Protein AF-A0A132B2A4-F1 (afdb_monomer_lite)

Foldseek 3Di:
DDDDDPDDPPDPPDDDDVVNCVDPVNLVVVLVVLCVCCDQLNPRPLVVLQVVLVCLLVPPLPDDDDLVRSLVVLLVSLVVVVVSCVSPVSVLPDPCLLVSLVSSVVSCVSSPDDCPDPSNVSNVVSSVVSVVSNVVVVVVVPPPDDPPPPDDDPPPPDDDPDDDADQQDDQFPQRHNVNSDVVSHDLDQDPRNLQRPDDDDADDPPPPHDYPDPDPVSVNCVNCSRVVSCVVCVVVSVVSNVVVPDPPPPDDDDDDDDPDPPDDD

Radius of gyration: 28.73 Å; chains: 1; bounding box: 51×66×89 Å

Organism: Mollisia scopiformis (NCBI:txid149040)

Sequence (265 aa):
MQHLCCSRATLPLGYSHQALLDCLSVDTFVGGLYSFISGSNGTRAIPFFQYLSTNLVEADLGSIVSVSSVETMLIAMSTAIRELLRREQRAAFHDDLLDLVNSLENATDVTGMDKQCVAFQNVINRIGELRATIARANSLLNHEEVPRVSGVSTAIATSTYPRDTIVPGDRHDNDNTDNTDITKIQILPTEMEIRSSLPEFLPSTDLGQPHFLNDQAERHLDTHFRLLRHDIFGELKDATERGVLYPDWGSPTATSSDQQLWTLA

Secondary structure (DSSP, 8-state):
-----------------HHHHTSHHHHHHHHHHHHHHH-GGGTTHHHHHHHHHHHHHHS-TTTT--HHHHHHHHHHHHHHHHHHHHH-GGGGG-TTHHHHHHHHHHHHHHTT--TTSHHHHHHHHHHHHHHHHHHHHHHHH--------TT---------SPPP-----SSSTTS-TT--SGGGS-SSPPHHHHT--SPP----S-TTS--S--SHHHHHHHHHHHHHHHHHHHHHHHHHHHHHS----------S----S----

pLDDT: mean 74.21, std 19.61, range [28.84, 94.88]

Structure (mmCIF, N/CA/C/O backbone):
data_AF-A0A132B2A4-F1
#
_entry.id   AF-A0A132B2A4-F1
#
loop_
_atom_site.group_PDB
_atom_site.id
_atom_site.type_symbol
_atom_site.label_atom_id
_atom_site.label_alt_id
_atom_site.label_comp_id
_atom_site.label_asym_id
_atom_site.label_entity_id
_atom_site.label_seq_id
_atom_site.pdbx_PDB_ins_code
_atom_site.Cartn_x
_atom_site.Cartn_y
_atom_site.Cartn_z
_atom_site.occupancy
_atom_site.B_iso_or_equiv
_atom_site.auth_seq_id
_atom_site.auth_comp_id
_atom_site.auth_asym_id
_atom_site.auth_atom_id
_atom_site.pdbx_PDB_model_num
ATOM 1 N N . MET A 1 1 ? 0.785 20.057 50.367 1.00 39.44 1 MET A N 1
ATOM 2 C CA . MET A 1 1 ? 0.739 20.585 48.987 1.00 39.44 1 MET A CA 1
ATOM 3 C C . MET A 1 1 ? 2.140 20.550 48.408 1.00 39.44 1 MET A C 1
ATOM 5 O O . MET A 1 1 ? 2.935 21.405 48.759 1.00 39.44 1 MET A O 1
ATOM 9 N N . GLN A 1 2 ? 2.440 19.558 47.574 1.00 33.72 2 GLN A N 1
ATOM 10 C CA . GLN A 1 2 ? 3.538 19.590 46.607 1.00 33.72 2 GLN A CA 1
ATOM 11 C C . GLN A 1 2 ? 3.141 18.622 45.489 1.00 33.72 2 GLN A C 1
ATOM 13 O O . GLN A 1 2 ? 2.969 17.427 45.716 1.00 33.72 2 GLN A O 1
ATOM 18 N N . HIS A 1 3 ? 2.869 19.191 44.317 1.00 38.41 3 HIS A N 1
ATOM 19 C CA . HIS A 1 3 ? 2.540 18.481 43.091 1.00 38.41 3 HIS A CA 1
ATOM 20 C C . HIS A 1 3 ? 3.815 17.843 42.528 1.00 38.41 3 HIS A C 1
ATOM 22 O O . HIS A 1 3 ? 4.745 18.565 42.178 1.00 38.41 3 HIS A O 1
ATOM 28 N N . LEU A 1 4 ? 3.844 16.515 42.385 1.00 34.25 4 LEU A N 1
ATOM 29 C CA . LEU A 1 4 ? 4.731 15.859 41.425 1.00 34.25 4 LEU A CA 1
ATOM 30 C C . LEU A 1 4 ? 3.943 15.630 40.135 1.00 34.25 4 LEU A C 1
ATOM 32 O O . LEU A 1 4 ? 3.117 14.727 40.032 1.00 34.25 4 LEU A O 1
ATOM 36 N N . CYS A 1 5 ? 4.206 16.493 39.158 1.00 29.64 5 CYS A N 1
ATOM 37 C CA . CYS A 1 5 ? 3.865 16.276 37.763 1.00 29.64 5 CYS A CA 1
ATOM 38 C C . CYS A 1 5 ? 4.809 15.186 37.230 1.00 29.64 5 CYS A C 1
ATOM 40 O O . CYS A 1 5 ? 6.024 15.384 37.180 1.00 29.64 5 CYS A O 1
ATOM 42 N N . CYS A 1 6 ? 4.270 14.013 36.897 1.00 29.78 6 CYS A N 1
ATOM 43 C CA . CYS A 1 6 ? 5.031 12.937 36.272 1.00 29.78 6 CYS A CA 1
ATOM 44 C C . CYS A 1 6 ? 5.260 13.310 34.798 1.00 29.78 6 CYS A C 1
ATOM 46 O O . CYS A 1 6 ? 4.441 13.018 33.928 1.00 29.78 6 CYS A O 1
ATOM 48 N N . SER A 1 7 ? 6.348 14.036 34.533 1.00 32.09 7 SER A N 1
ATOM 49 C CA . SER A 1 7 ? 6.809 14.318 33.177 1.00 32.09 7 SER A CA 1
ATOM 50 C C . SER A 1 7 ? 7.204 13.019 32.487 1.00 32.09 7 SER A C 1
ATOM 52 O O . SER A 1 7 ? 8.094 12.295 32.931 1.00 32.09 7 SER A O 1
ATOM 54 N N . ARG A 1 8 ? 6.531 12.770 31.365 1.00 38.47 8 ARG A N 1
ATOM 55 C CA . ARG A 1 8 ? 6.865 11.800 30.326 1.00 38.47 8 ARG A CA 1
ATOM 56 C C . ARG A 1 8 ? 8.361 11.910 30.012 1.00 38.47 8 ARG A C 1
ATOM 58 O O . ARG A 1 8 ? 8.804 12.888 29.416 1.00 38.47 8 ARG A O 1
ATOM 65 N N . ALA A 1 9 ? 9.137 10.925 30.453 1.00 33.38 9 ALA A N 1
ATOM 66 C CA . ALA A 1 9 ? 10.543 10.806 30.105 1.00 33.38 9 ALA A CA 1
ATOM 67 C C . ALA A 1 9 ? 10.646 10.402 28.629 1.00 33.38 9 ALA A C 1
ATOM 69 O O . ALA A 1 9 ? 10.708 9.225 28.284 1.00 33.38 9 ALA A O 1
ATOM 70 N N . THR A 1 10 ? 10.624 11.392 27.743 1.00 39.94 10 THR A N 1
ATOM 71 C CA . THR A 1 10 ? 11.146 11.251 26.386 1.00 39.94 10 THR A CA 1
ATOM 72 C C . THR A 1 10 ? 12.659 11.142 26.518 1.00 39.94 10 THR A C 1
ATOM 74 O O . THR A 1 10 ? 13.358 12.144 26.652 1.00 39.94 10 THR A O 1
ATOM 77 N N . LEU A 1 11 ? 13.170 9.912 26.550 1.00 38.69 11 LEU A N 1
ATOM 78 C CA . LEU A 1 11 ? 14.584 9.674 26.291 1.00 38.69 11 LEU A CA 1
ATOM 79 C C . LEU A 1 11 ? 14.847 10.062 24.827 1.00 38.69 11 LEU A C 1
ATOM 81 O O . LEU A 1 11 ? 14.165 9.538 23.942 1.00 38.69 11 LEU A O 1
ATOM 85 N N . PRO A 1 12 ? 15.794 10.969 24.540 1.00 43.97 12 PRO A N 1
ATOM 86 C CA . PRO A 1 12 ? 16.193 11.245 23.174 1.00 43.97 12 PRO A CA 1
ATOM 87 C C . PRO A 1 12 ? 17.046 10.062 22.707 1.00 43.97 12 PRO A C 1
ATOM 89 O O . PRO A 1 12 ? 18.210 9.941 23.088 1.00 43.97 12 PRO A O 1
ATOM 92 N N . LEU A 1 13 ? 16.468 9.148 21.919 1.00 48.16 13 LEU A N 1
ATOM 93 C CA . LEU A 1 13 ? 17.279 8.185 21.178 1.00 48.16 13 LEU A CA 1
ATOM 94 C C . LEU A 1 13 ? 18.157 8.975 20.201 1.00 48.16 13 LEU A C 1
ATOM 96 O O . LEU A 1 13 ? 17.663 9.749 19.382 1.00 48.16 13 LEU A O 1
ATOM 100 N N . GLY A 1 14 ? 19.468 8.811 20.348 1.00 47.78 14 GLY A N 1
ATOM 101 C CA . GLY A 1 14 ? 20.474 9.537 19.591 1.00 47.78 14 GLY A CA 1
ATOM 102 C C . GLY A 1 14 ? 20.380 9.302 18.082 1.00 47.78 14 GLY A C 1
ATOM 103 O O . GLY A 1 14 ? 20.199 8.179 17.621 1.00 47.78 14 GLY A O 1
ATOM 104 N N . TYR A 1 15 ? 20.527 10.404 17.344 1.00 45.00 15 TYR A N 1
ATOM 105 C CA . TYR A 1 15 ? 21.180 10.555 16.035 1.00 45.00 15 TYR A CA 1
ATOM 106 C C . TYR A 1 15 ? 21.274 9.317 15.128 1.00 45.00 15 TYR A C 1
ATOM 108 O O . TYR A 1 15 ? 22.347 8.978 14.638 1.00 45.00 15 TYR A O 1
ATOM 116 N N . SER A 1 16 ? 20.151 8.666 14.851 1.00 45.38 16 SER A N 1
ATOM 117 C CA . SER A 1 16 ? 20.051 7.703 13.758 1.00 45.38 16 SER A CA 1
ATOM 118 C C . SER A 1 16 ? 19.246 8.386 12.663 1.00 45.38 16 SER A C 1
ATOM 120 O O . SER A 1 16 ? 18.063 8.659 12.855 1.00 45.38 16 SER A O 1
ATOM 122 N N . HIS A 1 17 ? 19.885 8.740 11.545 1.00 57.44 17 HIS A N 1
ATOM 123 C CA . HIS A 1 17 ? 19.156 9.239 10.378 1.00 57.44 17 HIS A CA 1
ATOM 124 C C . HIS A 1 17 ? 18.112 8.187 9.981 1.00 57.44 17 HIS A C 1
ATOM 126 O O . HIS A 1 17 ? 18.440 7.003 9.963 1.00 57.44 17 HIS A O 1
ATOM 132 N N . GLN A 1 18 ? 16.876 8.590 9.672 1.00 57.78 18 GLN A N 1
ATOM 133 C CA . GLN A 1 18 ? 15.759 7.664 9.425 1.00 57.78 18 GLN A CA 1
ATOM 134 C C . GLN A 1 18 ? 16.096 6.615 8.343 1.00 57.78 18 GLN A C 1
ATOM 136 O O . GLN A 1 18 ? 15.741 5.452 8.478 1.00 57.78 18 GLN A O 1
ATOM 141 N N . ALA A 1 19 ? 16.940 6.983 7.371 1.00 57.34 19 ALA A N 1
ATOM 142 C CA . ALA A 1 19 ? 17.472 6.072 6.350 1.00 57.34 19 ALA A CA 1
ATOM 143 C C . ALA A 1 19 ? 18.332 4.898 6.878 1.00 57.34 19 ALA A C 1
ATOM 145 O O . ALA A 1 19 ? 18.470 3.894 6.189 1.00 57.34 19 ALA A O 1
ATOM 146 N N . LEU A 1 20 ? 18.916 4.988 8.080 1.00 57.53 20 LEU A N 1
ATOM 147 C CA . LEU A 1 20 ? 19.628 3.864 8.706 1.00 57.53 20 LEU A CA 1
ATOM 148 C C . LEU A 1 20 ? 18.661 2.791 9.222 1.00 57.53 20 LEU A C 1
ATOM 150 O O . LEU A 1 20 ? 19.041 1.626 9.300 1.00 57.53 20 LEU A O 1
ATOM 154 N N . LEU A 1 21 ? 17.418 3.163 9.544 1.00 55.72 21 LEU A N 1
ATOM 155 C CA . LEU A 1 21 ? 16.359 2.214 9.903 1.00 55.72 21 LEU A CA 1
ATOM 156 C C . LEU A 1 21 ? 15.742 1.544 8.663 1.00 55.72 21 LEU A C 1
ATOM 158 O O . LEU A 1 21 ? 15.196 0.452 8.785 1.00 55.72 21 LEU A O 1
ATOM 162 N N . ASP A 1 22 ? 15.897 2.160 7.486 1.00 56.88 22 ASP A N 1
ATOM 163 C CA . ASP A 1 22 ? 15.387 1.678 6.193 1.00 56.88 22 ASP A CA 1
ATOM 164 C C . ASP A 1 22 ? 16.464 0.979 5.333 1.00 56.88 22 ASP A C 1
ATOM 166 O O . ASP A 1 22 ? 16.266 0.740 4.142 1.00 56.88 22 ASP A O 1
ATOM 170 N N . CYS A 1 23 ? 17.632 0.654 5.898 1.00 71.81 23 CYS A N 1
ATOM 171 C CA . CYS A 1 23 ? 18.679 -0.041 5.151 1.00 71.81 23 CYS A CA 1
ATOM 172 C C . CYS A 1 23 ? 18.372 -1.542 4.982 1.00 71.81 23 CYS A C 1
ATOM 174 O O . CYS A 1 23 ? 17.800 -2.188 5.861 1.00 71.81 23 CYS A O 1
ATOM 176 N N . LEU A 1 24 ? 18.812 -2.122 3.858 1.00 74.12 24 LEU A N 1
ATOM 177 C CA . LEU A 1 24 ? 18.521 -3.513 3.471 1.00 74.12 24 LEU A CA 1
ATOM 178 C C . LEU A 1 24 ? 18.939 -4.552 4.534 1.00 74.12 24 LEU A C 1
ATOM 180 O O . LEU A 1 24 ? 18.306 -5.600 4.682 1.00 74.12 24 LEU A O 1
ATOM 184 N N . SER A 1 25 ? 19.998 -4.256 5.296 1.00 75.50 25 SER A N 1
ATOM 185 C CA . SER A 1 25 ? 20.468 -5.127 6.375 1.00 75.50 25 SER A CA 1
ATOM 186 C C . SER A 1 25 ? 19.464 -5.218 7.524 1.00 75.50 25 SER A C 1
ATOM 188 O O . SER A 1 25 ? 19.250 -6.311 8.039 1.00 75.50 25 SER A O 1
ATOM 190 N N . VAL A 1 26 ? 18.812 -4.113 7.900 1.00 79.31 26 VAL A N 1
ATOM 191 C CA . VAL A 1 26 ? 17.762 -4.084 8.933 1.00 79.31 26 VAL A CA 1
ATOM 192 C C . VAL A 1 26 ? 16.452 -4.641 8.381 1.00 79.31 26 VAL A C 1
ATOM 194 O O . VAL A 1 26 ? 15.782 -5.407 9.073 1.00 79.31 26 VAL A O 1
ATOM 197 N N . ASP A 1 27 ? 16.127 -4.332 7.125 1.00 80.50 27 ASP A N 1
ATOM 198 C CA . ASP A 1 27 ? 14.883 -4.763 6.480 1.00 80.50 27 ASP A CA 1
ATOM 199 C C . ASP A 1 27 ? 14.731 -6.293 6.468 1.00 80.50 27 ASP A C 1
ATOM 201 O O . ASP A 1 27 ? 13.656 -6.810 6.759 1.00 80.50 27 ASP A O 1
ATOM 205 N N . THR A 1 28 ? 15.833 -7.029 6.276 1.00 82.44 28 THR A N 1
ATOM 206 C CA . THR A 1 28 ? 15.829 -8.502 6.324 1.00 82.44 28 THR A CA 1
ATOM 207 C C . THR A 1 28 ? 15.423 -9.039 7.705 1.00 82.44 28 THR A C 1
ATOM 209 O O . THR A 1 28 ? 14.592 -9.944 7.808 1.00 82.44 28 THR A O 1
ATOM 212 N N . PHE A 1 29 ? 15.972 -8.476 8.789 1.00 83.69 29 PHE A N 1
ATOM 213 C CA . PHE A 1 29 ? 15.624 -8.895 10.154 1.00 83.69 29 PHE A CA 1
ATOM 214 C C . PHE A 1 29 ? 14.204 -8.479 10.534 1.00 83.69 29 PHE A C 1
ATOM 216 O O . PHE A 1 29 ? 13.480 -9.255 11.162 1.00 83.69 29 PHE A O 1
ATOM 223 N N . VAL A 1 30 ? 13.791 -7.275 10.132 1.00 83.69 30 VAL A N 1
ATOM 224 C CA . VAL A 1 30 ? 12.426 -6.782 10.340 1.00 83.69 30 VAL A CA 1
ATOM 225 C C . VAL A 1 30 ? 11.432 -7.670 9.589 1.00 83.69 30 VAL A C 1
ATOM 227 O O . VAL A 1 30 ? 10.453 -8.109 10.187 1.00 83.69 30 VAL A O 1
ATOM 230 N N . GLY A 1 31 ? 11.711 -8.026 8.334 1.00 84.56 31 GLY A N 1
ATOM 231 C CA . GLY A 1 31 ? 10.908 -8.970 7.555 1.00 84.56 31 GLY A CA 1
ATOM 232 C C . GLY A 1 31 ? 10.778 -10.329 8.245 1.00 84.56 31 GLY A C 1
ATOM 233 O O . GLY A 1 31 ? 9.669 -10.837 8.395 1.00 84.56 31 GLY A O 1
ATOM 234 N N . GLY A 1 32 ? 11.881 -10.872 8.772 1.00 85.25 32 GLY A N 1
ATOM 235 C CA . GLY A 1 32 ? 11.862 -12.109 9.561 1.00 85.25 32 GLY A CA 1
ATOM 236 C C . GLY A 1 32 ? 10.979 -12.020 10.812 1.00 85.25 32 GLY A C 1
ATOM 237 O O . GLY A 1 32 ? 10.230 -12.953 11.110 1.00 85.25 32 GLY A O 1
ATOM 238 N N . LEU A 1 33 ? 11.007 -10.886 11.518 1.00 88.56 33 LEU A N 1
ATOM 239 C CA . LEU A 1 33 ? 10.150 -10.647 12.681 1.00 88.56 33 LEU A CA 1
ATOM 240 C C . LEU A 1 33 ? 8.668 -10.594 12.290 1.00 88.56 33 LEU A C 1
ATOM 242 O O . LEU A 1 33 ? 7.849 -11.254 12.929 1.00 88.56 33 LEU A O 1
ATOM 246 N N . TYR A 1 34 ? 8.319 -9.847 11.240 1.00 89.69 34 TYR A N 1
ATOM 247 C CA . TYR A 1 34 ? 6.937 -9.768 10.757 1.00 89.69 34 TYR A CA 1
ATOM 248 C C . TYR A 1 34 ? 6.435 -11.122 10.262 1.00 89.69 34 TYR A C 1
ATOM 250 O O . TYR A 1 34 ? 5.311 -11.493 10.588 1.00 89.69 34 TYR A O 1
ATOM 258 N N . SER A 1 35 ? 7.273 -11.901 9.578 1.00 89.12 35 SER A N 1
ATOM 259 C CA . SER A 1 35 ? 6.926 -13.257 9.151 1.00 89.12 35 SER A CA 1
ATOM 260 C C . SER A 1 35 ? 6.681 -14.189 10.347 1.00 89.12 35 SER A C 1
ATOM 262 O O . SER A 1 35 ? 5.701 -14.933 10.379 1.00 89.12 35 SER A O 1
ATOM 264 N N . PHE A 1 36 ? 7.499 -14.091 11.403 1.00 91.38 36 PHE A N 1
ATOM 265 C CA . PHE A 1 36 ? 7.287 -14.849 12.640 1.00 91.38 36 PHE A CA 1
ATOM 266 C C . PHE A 1 36 ? 6.009 -14.436 13.389 1.00 91.38 36 PHE A C 1
ATOM 268 O O . PHE A 1 36 ? 5.293 -15.298 13.910 1.00 91.38 36 PHE A O 1
ATOM 275 N N . ILE A 1 37 ? 5.726 -13.132 13.476 1.00 90.50 37 ILE A N 1
ATOM 276 C CA . ILE A 1 37 ? 4.516 -12.602 14.126 1.00 90.50 37 ILE A CA 1
ATOM 277 C C . ILE A 1 37 ? 3.271 -13.009 13.334 1.00 90.50 37 ILE A C 1
ATOM 279 O O . ILE A 1 37 ? 2.302 -13.486 13.922 1.00 90.50 37 ILE A O 1
ATOM 283 N N . SER A 1 38 ? 3.320 -12.850 12.011 1.00 90.88 38 SER A N 1
ATOM 284 C CA . SER A 1 38 ? 2.248 -13.202 11.082 1.00 90.88 38 SER A CA 1
ATOM 285 C C . SER A 1 38 ? 1.953 -14.701 11.105 1.00 90.88 38 SER A C 1
ATOM 287 O O . SER A 1 38 ? 0.793 -15.113 11.115 1.00 90.88 38 SER A O 1
ATOM 289 N N . GLY A 1 39 ? 2.997 -15.527 11.201 1.00 88.56 39 GLY A N 1
ATOM 290 C CA . GLY A 1 39 ? 2.905 -16.943 10.873 1.00 88.56 39 GLY A CA 1
ATOM 291 C C . GLY A 1 39 ? 2.837 -17.141 9.358 1.00 88.56 39 GLY A C 1
ATOM 292 O O . GLY A 1 39 ? 2.805 -16.182 8.585 1.00 88.56 39 GLY A O 1
ATOM 293 N N . SER A 1 40 ? 2.801 -18.399 8.914 1.00 86.75 40 SER A N 1
ATOM 294 C CA . SER A 1 40 ? 2.622 -18.692 7.489 1.00 86.75 40 SER A CA 1
ATOM 295 C C . SER A 1 40 ? 1.307 -18.070 7.022 1.00 86.75 40 SER A C 1
ATOM 297 O O . SER A 1 40 ? 0.259 -18.381 7.583 1.00 86.75 40 SER A O 1
ATOM 299 N N . ASN A 1 41 ? 1.385 -17.144 6.066 1.00 85.88 41 ASN A N 1
ATOM 300 C CA . ASN A 1 41 ? 0.245 -16.438 5.480 1.00 85.88 41 ASN A CA 1
ATOM 301 C C . ASN A 1 41 ? -0.708 -15.786 6.504 1.00 85.88 41 ASN A C 1
ATOM 303 O O . ASN A 1 41 ? -1.890 -15.680 6.225 1.00 85.88 41 ASN A O 1
ATOM 307 N N . 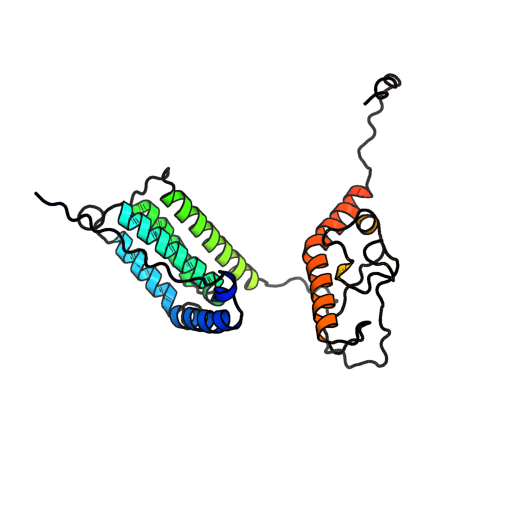GLY A 1 42 ? -0.249 -15.354 7.684 1.00 88.31 42 GLY A N 1
ATOM 308 C CA . GLY A 1 42 ? -1.131 -14.700 8.669 1.00 88.31 42 GLY A CA 1
ATOM 309 C C . GLY A 1 42 ? -1.825 -15.627 9.673 1.00 88.31 42 GLY A C 1
ATOM 310 O O . GLY A 1 42 ? -2.567 -15.136 10.524 1.00 88.31 42 GLY A O 1
ATOM 311 N N . THR A 1 43 ? -1.534 -16.932 9.648 1.00 92.44 43 THR A N 1
ATOM 312 C CA . THR A 1 43 ? -2.132 -17.960 10.533 1.00 92.44 43 THR A CA 1
ATOM 313 C C . THR A 1 43 ? -2.032 -17.684 12.037 1.00 92.44 43 THR A C 1
ATOM 315 O O . THR A 1 43 ? -2.801 -18.249 12.812 1.00 92.44 43 THR A O 1
ATOM 318 N N . ARG A 1 44 ? -1.093 -16.843 12.490 1.00 93.38 44 ARG A N 1
ATOM 319 C CA . ARG A 1 44 ? -0.971 -16.446 13.903 1.00 93.38 44 ARG A CA 1
ATOM 320 C C . ARG A 1 44 ? -1.560 -15.065 14.161 1.00 93.38 44 ARG A C 1
ATOM 322 O O . ARG A 1 44 ? -2.260 -14.877 15.154 1.00 93.38 44 ARG A O 1
ATOM 329 N N . ALA A 1 45 ? -1.256 -14.099 13.300 1.00 93.75 45 ALA A N 1
ATOM 330 C CA . ALA A 1 45 ? -1.652 -12.718 13.540 1.00 93.75 45 ALA A CA 1
ATOM 331 C C . ALA A 1 45 ? -3.149 -12.480 13.331 1.00 93.75 45 ALA A C 1
ATOM 333 O O . ALA A 1 45 ? -3.749 -11.742 14.109 1.00 93.75 45 ALA A O 1
ATOM 334 N N . ILE A 1 46 ? -3.765 -13.099 12.321 1.00 94.12 46 ILE A N 1
ATOM 335 C CA . ILE A 1 46 ? -5.174 -12.846 11.994 1.00 94.12 46 ILE A CA 1
ATOM 336 C C . ILE A 1 46 ? -6.101 -13.310 13.127 1.00 94.12 46 ILE A C 1
ATOM 338 O O . ILE A 1 46 ? -6.845 -12.464 13.630 1.00 94.12 46 ILE A O 1
ATOM 342 N N . PRO A 1 47 ? -5.988 -14.549 13.650 1.00 94.06 47 PRO A N 1
ATOM 343 C CA . PRO A 1 47 ? -6.780 -14.971 14.808 1.00 94.06 47 PRO A CA 1
ATOM 344 C C . PRO A 1 47 ? -6.537 -14.113 16.055 1.00 94.06 47 PRO A C 1
ATOM 346 O O . PRO A 1 47 ? -7.457 -13.852 16.828 1.00 94.06 47 PRO A O 1
ATOM 349 N N . PHE A 1 48 ? -5.304 -13.631 16.253 1.00 94.75 48 PHE A N 1
ATOM 350 C CA . PHE A 1 48 ? -4.981 -12.728 17.357 1.00 94.75 48 PHE A CA 1
ATOM 351 C C . PHE A 1 48 ? -5.735 -11.395 17.249 1.00 94.75 48 PHE A C 1
ATOM 353 O O . PHE A 1 48 ? -6.345 -10.953 18.224 1.00 94.75 48 PHE A O 1
ATOM 360 N N . PHE A 1 49 ? -5.741 -10.761 16.073 1.00 94.88 49 PHE A N 1
ATOM 361 C CA . PHE A 1 49 ? -6.486 -9.517 15.869 1.00 94.88 49 PHE A CA 1
ATOM 362 C C . PHE A 1 49 ? -8.002 -9.726 15.917 1.00 94.88 49 PHE A C 1
ATOM 364 O O . PHE A 1 49 ? -8.706 -8.847 16.415 1.00 94.88 49 PHE A O 1
ATOM 371 N N . GLN A 1 50 ? -8.504 -10.880 15.467 1.00 94.31 50 GLN A N 1
ATOM 372 C CA . GLN A 1 50 ? -9.920 -11.233 15.601 1.00 94.31 50 GLN A CA 1
ATOM 373 C C . GLN A 1 50 ? -10.306 -11.340 17.074 1.00 94.31 50 GLN A C 1
ATOM 375 O O . GLN A 1 50 ? -11.252 -10.687 17.502 1.00 94.31 50 GLN A O 1
ATOM 380 N N . TYR A 1 51 ? -9.516 -12.063 17.873 1.00 92.50 51 TYR A N 1
ATOM 381 C CA . TYR A 1 51 ? -9.718 -12.154 19.317 1.00 92.50 51 TYR A CA 1
ATOM 382 C C . TYR A 1 51 ? -9.724 -10.771 19.981 1.00 92.50 51 TYR A C 1
ATOM 384 O O . TYR A 1 51 ? -10.599 -10.483 20.795 1.00 92.50 51 TYR A O 1
ATOM 392 N N . LEU A 1 52 ? -8.790 -9.882 19.622 1.00 91.44 52 LEU A N 1
ATOM 393 C CA . LEU A 1 52 ? -8.788 -8.507 20.133 1.00 91.44 52 LEU A CA 1
ATOM 394 C C . LEU A 1 52 ? -10.053 -7.737 19.739 1.00 91.44 52 LEU A C 1
ATOM 396 O O . LEU A 1 52 ? -10.626 -7.051 20.582 1.00 91.44 52 LEU A O 1
ATOM 400 N N . SER A 1 53 ? -10.501 -7.867 18.489 1.00 91.00 53 SER A N 1
ATOM 401 C CA . SER A 1 53 ? -11.713 -7.200 18.011 1.00 91.00 53 SER A CA 1
ATOM 402 C C . SER A 1 53 ? -12.958 -7.702 18.738 1.00 91.00 53 SER A C 1
ATOM 404 O O . SER A 1 53 ? -13.786 -6.886 19.133 1.00 91.00 53 SER A O 1
ATOM 406 N N . THR A 1 54 ? -13.083 -9.014 18.952 1.00 90.00 54 THR A N 1
ATOM 407 C CA . THR A 1 54 ? -14.205 -9.608 19.690 1.00 90.00 54 THR A CA 1
ATOM 408 C C . THR A 1 54 ? -14.226 -9.118 21.132 1.00 90.00 54 THR A C 1
ATOM 410 O O . THR A 1 54 ? -15.250 -8.624 21.589 1.00 90.00 54 THR A O 1
ATOM 413 N N . ASN A 1 55 ? -13.081 -9.143 21.824 1.00 88.12 55 ASN A N 1
ATOM 414 C CA . ASN A 1 55 ? -13.000 -8.629 23.194 1.00 88.12 55 ASN A CA 1
ATOM 415 C C . ASN A 1 55 ? -13.325 -7.138 23.283 1.00 88.12 55 ASN A C 1
ATOM 417 O O . ASN A 1 55 ? -13.873 -6.699 24.287 1.00 88.12 55 ASN A O 1
ATOM 421 N N . LEU A 1 56 ? -12.982 -6.351 22.262 1.00 85.75 56 LEU A N 1
ATOM 422 C CA . LEU A 1 56 ? -13.305 -4.928 22.237 1.00 85.75 56 LEU A CA 1
ATOM 423 C C . LEU A 1 56 ? -14.815 -4.685 22.125 1.00 85.75 56 LEU A C 1
ATOM 425 O O . LEU A 1 56 ? -15.325 -3.758 22.745 1.00 85.75 56 LEU A O 1
ATOM 429 N N . VAL A 1 57 ? -15.513 -5.515 21.348 1.00 83.75 57 VAL A N 1
ATOM 430 C CA . VAL A 1 57 ? -16.974 -5.461 21.181 1.00 83.75 57 VAL A CA 1
ATOM 431 C C . VAL A 1 57 ? -17.697 -5.992 22.424 1.00 83.75 57 VAL A C 1
ATOM 433 O O . VAL A 1 57 ? -18.736 -5.457 22.800 1.00 83.75 57 VAL A O 1
ATOM 436 N N . GLU A 1 58 ? -17.152 -7.027 23.069 1.00 83.06 58 GLU A N 1
ATOM 437 C CA . GLU A 1 58 ? -17.719 -7.645 24.277 1.00 83.06 58 GLU A CA 1
ATOM 438 C C . GLU A 1 58 ? -17.407 -6.877 25.569 1.00 83.06 58 GLU A C 1
ATOM 440 O O . GLU A 1 58 ? -18.119 -7.030 26.564 1.00 83.06 58 GLU A O 1
ATOM 445 N N . ALA A 1 59 ? -16.350 -6.060 25.586 1.00 75.81 59 ALA A N 1
ATOM 446 C CA . ALA A 1 59 ? -16.015 -5.236 26.736 1.00 75.81 59 ALA A CA 1
ATOM 447 C C . ALA A 1 59 ? -17.150 -4.240 27.002 1.00 75.81 59 ALA A C 1
ATOM 449 O O . ALA A 1 59 ? -17.454 -3.402 26.159 1.00 75.81 59 ALA A O 1
ATOM 450 N N .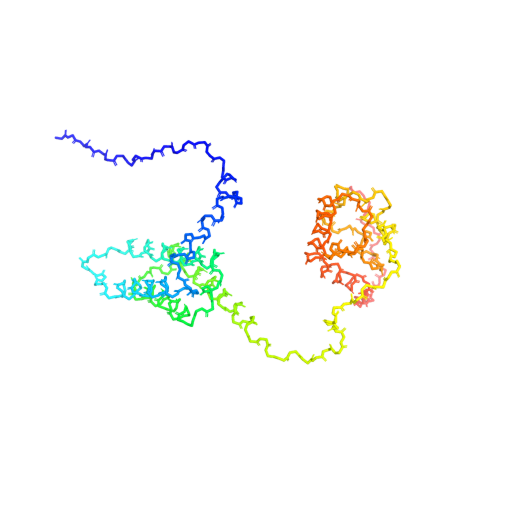 ASP A 1 60 ? -17.759 -4.318 28.189 1.00 62.88 60 ASP A N 1
ATOM 451 C CA . ASP A 1 60 ? -18.853 -3.440 28.609 1.00 62.88 60 ASP A CA 1
ATOM 452 C C . ASP A 1 60 ? -18.416 -1.962 28.559 1.00 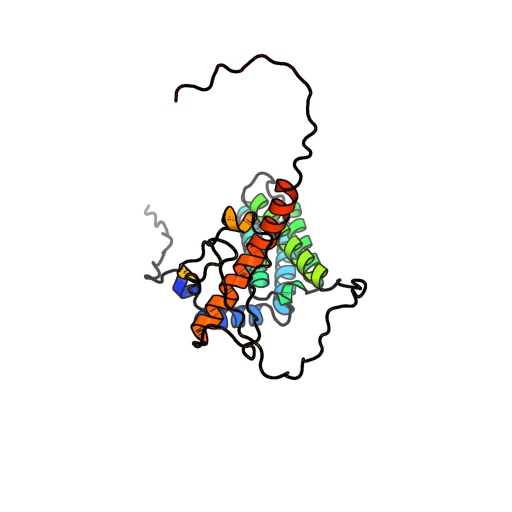62.88 60 ASP A C 1
ATOM 454 O O . ASP A 1 60 ? -17.736 -1.447 29.460 1.00 62.88 60 ASP A O 1
ATOM 458 N N . LEU A 1 61 ? -18.801 -1.297 27.463 1.00 61.38 61 LEU A N 1
ATOM 459 C CA . LEU A 1 61 ? -18.421 0.062 27.053 1.00 61.38 61 LEU A CA 1
ATOM 460 C C . LEU A 1 61 ? -18.801 1.139 28.084 1.00 61.38 61 LEU A C 1
ATOM 462 O O . LEU A 1 61 ? -18.375 2.286 27.962 1.00 61.38 61 LEU A O 1
ATOM 466 N N . GLY A 1 62 ? -19.584 0.780 29.107 1.00 54.88 62 GLY A N 1
ATOM 467 C CA . GLY A 1 62 ? -20.014 1.673 30.179 1.00 54.88 62 GLY A CA 1
ATOM 468 C C . GLY A 1 62 ? -19.226 1.585 31.492 1.00 54.88 62 GLY A C 1
ATOM 469 O O . GLY A 1 62 ? -19.280 2.544 32.261 1.00 54.88 62 GLY A O 1
ATOM 470 N N . SER A 1 63 ? -18.504 0.490 31.787 1.00 60.44 63 SER A N 1
ATOM 471 C CA . SER A 1 63 ? -17.984 0.257 33.154 1.00 60.44 63 SER A CA 1
ATOM 472 C C . SER A 1 63 ? -16.460 0.173 33.294 1.00 60.44 63 SER A C 1
ATOM 474 O O . SER A 1 63 ? -15.964 0.436 34.392 1.00 60.44 63 SER A O 1
ATOM 476 N N . ILE A 1 64 ? -15.708 -0.221 32.258 1.00 62.72 64 ILE A N 1
ATOM 477 C CA . ILE A 1 64 ? -14.266 -0.535 32.401 1.00 62.72 64 ILE A CA 1
ATOM 478 C C . ILE A 1 64 ? -13.380 0.266 31.437 1.00 62.72 64 ILE A C 1
ATOM 480 O O . ILE A 1 64 ? -12.253 0.615 31.791 1.00 62.72 64 ILE A O 1
ATOM 484 N N . VAL A 1 65 ? -13.866 0.589 30.236 1.00 71.12 65 VAL A N 1
ATOM 485 C CA . VAL A 1 65 ? -13.042 1.162 29.161 1.00 71.12 65 VAL A CA 1
ATOM 486 C C . VAL A 1 65 ? -13.592 2.520 28.739 1.00 71.12 65 VAL A C 1
ATOM 488 O O . VAL A 1 65 ? -14.773 2.662 28.452 1.00 71.12 65 VAL A O 1
ATOM 491 N N . SER A 1 66 ? -12.729 3.538 28.698 1.00 81.44 66 SER A N 1
ATOM 492 C CA . SER A 1 66 ? -13.114 4.865 28.207 1.00 81.44 66 SER A CA 1
ATOM 493 C C . SER A 1 66 ? -13.179 4.898 26.676 1.00 81.44 66 SER A C 1
ATOM 495 O O . SER A 1 66 ? -12.382 4.232 26.013 1.00 81.44 66 SER A O 1
ATOM 497 N N . VAL A 1 67 ? -14.060 5.728 26.108 1.00 80.81 67 VAL A N 1
ATOM 498 C CA . VAL A 1 67 ? -14.203 5.894 24.646 1.00 80.81 67 VAL A CA 1
ATOM 499 C C . VAL A 1 67 ? -12.857 6.208 23.978 1.00 80.81 67 VAL A C 1
ATOM 501 O O . VAL A 1 67 ? -12.494 5.573 22.996 1.00 80.81 67 VAL A O 1
ATOM 504 N N . SER A 1 68 ? -12.035 7.085 24.563 1.00 82.44 68 SER A N 1
ATOM 505 C CA . SER A 1 68 ? -10.711 7.421 24.011 1.00 82.44 68 SER A CA 1
ATOM 506 C C . SER A 1 68 ? -9.723 6.244 24.007 1.00 82.44 68 SER A C 1
ATOM 508 O O . SER A 1 68 ? -8.834 6.172 23.154 1.00 82.44 68 SER A O 1
ATOM 510 N N . SER A 1 69 ? -9.866 5.294 24.939 1.00 85.12 69 SER A N 1
ATOM 511 C CA . SER A 1 69 ? -9.077 4.055 24.945 1.00 85.12 69 SER A CA 1
ATOM 512 C C . SER A 1 69 ? -9.481 3.129 23.799 1.00 85.12 69 SER A C 1
ATOM 514 O O . SER A 1 69 ? -8.604 2.556 23.153 1.00 85.12 69 SER A O 1
ATOM 516 N N . VAL A 1 70 ? -10.783 3.035 23.512 1.00 85.31 70 VAL A N 1
ATOM 517 C CA . VAL A 1 70 ? -11.319 2.274 22.374 1.00 85.31 70 VAL A CA 1
ATOM 518 C C . VAL A 1 70 ? -10.823 2.856 21.051 1.00 85.31 70 VAL A C 1
ATOM 520 O O . VAL A 1 70 ? -10.279 2.123 20.226 1.00 85.31 70 VAL A O 1
ATOM 523 N N . GLU A 1 71 ? -10.911 4.180 20.883 1.00 86.62 71 GLU A N 1
ATOM 524 C CA . GLU A 1 71 ? -10.403 4.874 19.692 1.00 86.62 71 GLU A CA 1
ATOM 525 C C . GLU A 1 71 ? -8.913 4.587 19.469 1.00 86.62 71 GLU A C 1
ATOM 527 O O . GLU A 1 71 ? -8.487 4.229 18.368 1.00 86.62 71 GLU A O 1
ATOM 532 N N . THR A 1 72 ? -8.114 4.688 20.536 1.00 88.62 72 THR A N 1
ATOM 533 C CA . THR A 1 72 ? -6.672 4.417 20.484 1.00 88.62 72 THR A CA 1
ATOM 534 C C . THR A 1 72 ? -6.392 2.963 20.102 1.00 88.62 72 THR A C 1
ATOM 536 O O . THR A 1 72 ? -5.487 2.705 19.306 1.00 88.62 72 THR A O 1
ATOM 539 N N . MET A 1 73 ? -7.171 2.010 20.626 1.00 90.00 73 MET A N 1
ATOM 540 C CA . MET A 1 73 ? -7.017 0.589 20.316 1.00 90.00 73 MET A CA 1
ATOM 541 C C . MET A 1 73 ? -7.367 0.290 18.854 1.00 90.00 73 MET A C 1
ATOM 543 O O . MET A 1 73 ? -6.581 -0.370 18.179 1.00 90.00 73 MET A O 1
ATOM 547 N N . LEU A 1 74 ? -8.464 0.837 18.324 1.00 90.56 74 LEU A N 1
ATOM 548 C CA . LEU A 1 74 ? -8.850 0.666 16.917 1.00 90.56 74 LEU A CA 1
ATOM 549 C C . LEU A 1 74 ? -7.833 1.290 15.954 1.00 90.56 74 LEU A C 1
ATOM 551 O O . LEU A 1 74 ? -7.472 0.684 14.938 1.00 90.56 74 LEU A O 1
ATOM 555 N N . ILE A 1 75 ? -7.300 2.470 16.286 1.00 90.38 75 ILE A N 1
ATOM 556 C CA . ILE A 1 75 ? -6.204 3.082 15.522 1.00 90.38 75 ILE A CA 1
ATOM 557 C C . ILE A 1 75 ? -4.962 2.186 15.571 1.00 90.38 75 ILE A C 1
ATOM 559 O O . ILE A 1 75 ? -4.353 1.927 14.532 1.00 90.38 75 ILE A O 1
ATOM 563 N N . ALA A 1 76 ? -4.573 1.691 16.748 1.00 93.06 76 ALA A N 1
ATOM 564 C CA . ALA A 1 76 ? -3.400 0.833 16.892 1.00 93.06 76 ALA A CA 1
ATOM 565 C C . ALA A 1 76 ? -3.562 -0.490 16.129 1.00 93.06 76 ALA A C 1
ATOM 567 O O . ALA A 1 76 ? -2.658 -0.872 15.388 1.00 93.06 76 ALA A O 1
ATOM 568 N N . MET A 1 77 ? -4.723 -1.141 16.237 1.00 93.75 77 MET A N 1
ATOM 569 C CA . MET A 1 77 ? -5.038 -2.386 15.532 1.00 93.75 77 MET A CA 1
ATOM 570 C C . MET A 1 77 ? -5.012 -2.191 14.016 1.00 93.75 77 MET A C 1
ATOM 572 O O . MET A 1 77 ? -4.279 -2.896 13.327 1.00 93.75 77 MET A O 1
ATOM 576 N N . SER A 1 78 ? -5.730 -1.195 13.489 1.00 93.31 78 SER A N 1
ATOM 577 C CA . SER A 1 78 ? -5.728 -0.906 12.046 1.00 93.31 78 SER A CA 1
ATOM 578 C C . SER A 1 78 ? -4.336 -0.516 11.527 1.00 93.31 78 SER A C 1
ATOM 580 O O . SER A 1 78 ? -3.969 -0.885 10.413 1.00 93.31 78 SER A O 1
ATOM 582 N N . THR A 1 79 ? -3.521 0.178 12.336 1.00 91.88 79 THR A N 1
ATOM 583 C CA . THR A 1 79 ? -2.099 0.428 12.025 1.00 91.88 79 THR A CA 1
ATOM 584 C C . THR A 1 79 ? -1.321 -0.875 11.931 1.00 91.88 79 THR A C 1
ATOM 586 O O . THR A 1 79 ? -0.661 -1.114 10.926 1.00 91.88 79 THR A O 1
ATOM 589 N N . ALA A 1 80 ? -1.399 -1.711 12.965 1.00 93.19 80 ALA A N 1
ATOM 590 C CA . ALA A 1 80 ? -0.616 -2.933 13.060 1.00 93.19 80 ALA A CA 1
ATOM 591 C C . ALA A 1 80 ? -0.952 -3.914 11.930 1.00 93.19 80 ALA A C 1
ATOM 593 O O . ALA A 1 80 ? -0.039 -4.489 11.345 1.00 93.19 80 ALA A O 1
ATOM 594 N N . ILE A 1 81 ? -2.234 -4.047 11.570 1.00 93.62 81 ILE A N 1
ATOM 595 C CA . ILE A 1 81 ? -2.666 -4.886 10.446 1.00 93.62 81 ILE A CA 1
ATOM 596 C C . ILE A 1 81 ? -2.085 -4.355 9.131 1.00 93.62 81 ILE A C 1
ATOM 598 O O . ILE A 1 81 ? -1.531 -5.131 8.356 1.00 93.62 81 ILE A O 1
ATOM 602 N N . ARG A 1 82 ? -2.144 -3.040 8.879 1.00 92.50 82 ARG A N 1
ATOM 603 C CA . ARG A 1 82 ? -1.570 -2.464 7.654 1.00 92.50 82 ARG A CA 1
ATOM 604 C C . ARG A 1 82 ? -0.061 -2.686 7.572 1.00 92.50 82 ARG A C 1
ATOM 606 O O . ARG A 1 82 ? 0.427 -3.082 6.518 1.00 92.50 82 ARG A O 1
ATOM 613 N N . GLU A 1 83 ? 0.674 -2.449 8.659 1.00 90.31 83 GLU A N 1
ATOM 614 C CA . GLU A 1 83 ? 2.124 -2.682 8.670 1.00 90.31 83 GLU A CA 1
ATOM 615 C C . GLU A 1 83 ? 2.455 -4.167 8.473 1.00 90.31 83 GLU A C 1
ATOM 617 O O . GLU A 1 83 ? 3.393 -4.498 7.746 1.00 90.31 83 GLU A O 1
ATOM 622 N N . LEU A 1 84 ? 1.641 -5.064 9.037 1.00 92.19 84 LEU A N 1
ATOM 623 C CA . LEU A 1 84 ? 1.777 -6.498 8.821 1.00 92.19 84 LEU A CA 1
ATOM 624 C C . LEU A 1 84 ? 1.564 -6.878 7.355 1.00 92.19 84 LEU A C 1
ATOM 626 O O . LEU A 1 84 ? 2.421 -7.550 6.794 1.00 92.19 84 LEU A O 1
ATOM 630 N N . LEU A 1 85 ? 0.490 -6.412 6.712 1.00 90.56 85 LEU A N 1
ATOM 631 C CA . LEU A 1 85 ? 0.231 -6.700 5.294 1.00 90.56 85 LEU A CA 1
ATOM 632 C C . LEU A 1 85 ? 1.265 -6.055 4.363 1.00 90.56 85 LEU A C 1
ATOM 634 O O . LEU A 1 85 ? 1.592 -6.612 3.317 1.00 90.56 85 LEU A O 1
ATOM 638 N N . ARG A 1 86 ? 1.804 -4.890 4.740 1.00 87.25 86 ARG A N 1
ATOM 639 C CA . ARG A 1 86 ? 2.867 -4.217 3.983 1.00 87.25 86 ARG A CA 1
ATOM 640 C C . ARG A 1 86 ? 4.156 -5.042 3.964 1.00 87.25 86 ARG A C 1
ATOM 642 O O . ARG A 1 86 ? 4.846 -5.048 2.947 1.00 87.25 86 ARG A O 1
ATOM 649 N N . ARG A 1 87 ? 4.498 -5.690 5.082 1.0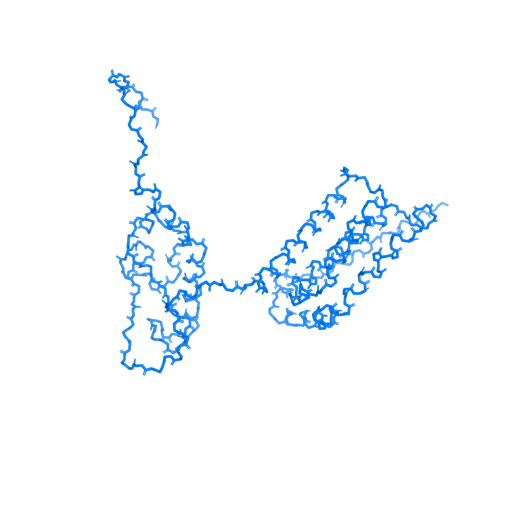0 86.31 87 ARG A N 1
ATOM 650 C CA . ARG A 1 87 ? 5.755 -6.439 5.257 1.00 86.31 87 ARG A CA 1
ATOM 651 C C . ARG A 1 87 ? 5.624 -7.924 4.921 1.00 86.31 87 ARG A C 1
ATOM 653 O O . ARG A 1 87 ? 6.564 -8.501 4.393 1.00 86.31 87 ARG A O 1
ATOM 660 N N . GLU A 1 88 ? 4.466 -8.522 5.177 1.00 87.38 88 GLU A N 1
ATOM 661 C CA . GLU A 1 88 ? 4.136 -9.912 4.858 1.00 87.38 88 GLU A CA 1
ATOM 662 C C . GLU A 1 88 ? 2.931 -9.936 3.909 1.00 87.38 88 GLU A C 1
ATOM 664 O O . GLU A 1 88 ? 1.792 -10.189 4.305 1.00 87.38 88 GLU A O 1
ATOM 669 N N . GLN A 1 89 ? 3.190 -9.664 2.627 1.00 85.62 89 GLN A N 1
ATOM 670 C CA . GLN A 1 89 ? 2.147 -9.593 1.596 1.00 85.62 89 GLN A CA 1
ATOM 671 C C . GLN A 1 89 ? 1.351 -10.897 1.466 1.00 85.62 89 GLN A C 1
ATOM 673 O O . GLN A 1 89 ? 0.188 -10.866 1.071 1.00 85.62 89 GLN A O 1
ATOM 678 N N . ARG A 1 90 ? 1.933 -12.049 1.832 1.00 85.75 90 ARG A N 1
ATOM 679 C CA . ARG A 1 90 ? 1.236 -13.340 1.753 1.00 85.75 90 ARG A CA 1
ATOM 680 C C . ARG A 1 90 ? 0.065 -13.444 2.725 1.00 85.75 90 ARG A C 1
ATOM 682 O O . ARG A 1 90 ? -0.869 -14.193 2.461 1.00 85.75 90 ARG A O 1
ATOM 689 N N . ALA A 1 91 ? 0.084 -12.678 3.816 1.00 89.12 91 ALA A N 1
ATOM 690 C CA . ALA A 1 91 ? -1.043 -12.608 4.740 1.00 89.12 91 ALA A CA 1
ATOM 691 C C . ALA A 1 91 ? -2.292 -11.969 4.111 1.00 89.12 91 ALA A C 1
ATOM 693 O O . ALA A 1 91 ? -3.391 -12.181 4.611 1.00 89.12 91 ALA A O 1
ATOM 694 N N . ALA A 1 92 ? -2.151 -11.243 2.992 1.00 89.12 92 ALA A N 1
ATOM 695 C CA . ALA A 1 92 ? -3.286 -10.681 2.262 1.00 89.12 92 ALA A CA 1
ATOM 696 C C . ALA A 1 92 ? -4.184 -11.747 1.604 1.00 89.12 92 ALA A C 1
ATOM 698 O O . ALA A 1 92 ? -5.319 -11.433 1.260 1.00 89.12 92 ALA A O 1
ATOM 699 N N . PHE A 1 93 ? -3.692 -12.982 1.444 1.00 88.06 93 PHE A N 1
ATOM 700 C CA . PHE A 1 93 ? -4.436 -14.111 0.870 1.00 88.06 93 PHE A CA 1
ATOM 701 C C . PHE A 1 93 ? -5.083 -15.015 1.925 1.00 88.06 93 PHE A C 1
ATOM 703 O O . PHE A 1 93 ? -5.557 -16.094 1.592 1.00 88.06 93 PHE A O 1
ATOM 710 N N . HIS A 1 94 ? -5.048 -14.637 3.202 1.00 90.44 94 HIS A N 1
ATOM 711 C CA . HIS A 1 94 ? -5.697 -15.429 4.238 1.00 90.44 94 HIS A CA 1
ATOM 712 C C . HIS A 1 94 ? -7.217 -15.259 4.161 1.00 90.44 94 HIS A C 1
ATOM 714 O O . HIS A 1 94 ? -7.709 -14.129 4.175 1.00 90.44 94 HIS A O 1
ATOM 720 N N . ASP A 1 95 ? -7.946 -16.374 4.163 1.00 89.38 95 ASP A N 1
ATOM 721 C CA . ASP A 1 95 ? -9.401 -16.401 3.967 1.00 89.38 95 ASP A CA 1
ATOM 722 C C . ASP A 1 95 ? -10.141 -15.529 5.000 1.00 89.38 95 ASP A C 1
ATOM 724 O O . ASP A 1 95 ? -10.955 -14.677 4.646 1.00 89.38 95 ASP A O 1
ATOM 728 N N . ASP A 1 96 ? -9.755 -15.638 6.276 1.00 92.31 96 ASP A N 1
ATOM 729 C CA . ASP A 1 96 ? -10.416 -14.913 7.374 1.00 92.31 96 ASP A CA 1
ATOM 730 C C . ASP A 1 96 ? -10.033 -13.419 7.498 1.00 92.31 96 ASP A C 1
ATOM 732 O O . ASP A 1 96 ? -10.489 -12.718 8.411 1.00 92.31 96 ASP A O 1
ATOM 736 N N . LEU A 1 97 ? -9.166 -12.895 6.621 1.00 92.81 97 LEU A N 1
ATOM 737 C CA . LEU A 1 97 ? -8.736 -11.494 6.700 1.00 92.81 97 LEU A CA 1
ATOM 738 C C . LEU A 1 97 ? -9.900 -10.530 6.427 1.00 92.81 97 LEU A C 1
ATOM 740 O O . LEU A 1 97 ? -9.992 -9.479 7.064 1.00 92.81 97 LEU A O 1
ATOM 744 N N . LEU A 1 98 ? -10.800 -10.883 5.507 1.00 93.75 98 LEU A N 1
ATOM 745 C CA . LEU A 1 98 ? -11.981 -10.070 5.216 1.00 93.75 98 LEU A CA 1
ATOM 746 C C . LEU A 1 98 ? -12.917 -9.998 6.429 1.00 93.75 98 LEU A C 1
ATOM 748 O O . LEU A 1 98 ? -13.400 -8.915 6.766 1.00 93.75 98 LEU A O 1
ATOM 752 N N . ASP A 1 99 ? -13.108 -11.120 7.122 1.00 94.12 99 ASP A N 1
ATOM 753 C CA . ASP A 1 99 ? -13.932 -11.192 8.330 1.00 94.12 99 ASP A CA 1
ATOM 754 C C . ASP A 1 99 ? -13.342 -10.354 9.463 1.00 94.12 99 ASP A C 1
ATOM 756 O O . ASP A 1 99 ? -14.070 -9.631 10.146 1.00 94.12 99 ASP A O 1
ATOM 760 N N . LEU A 1 100 ? -12.014 -10.362 9.616 1.00 94.62 100 LEU A N 1
ATOM 761 C CA . LEU A 1 100 ? -11.328 -9.467 10.546 1.00 94.62 100 LEU A CA 1
ATOM 762 C C . LEU A 1 100 ? -11.601 -7.993 10.211 1.00 94.62 100 LEU A C 1
ATOM 764 O O . LEU A 1 100 ? -11.944 -7.214 11.098 1.00 94.62 100 LEU A O 1
ATOM 768 N N . VAL A 1 101 ? -11.472 -7.596 8.942 1.00 94.81 101 VAL A N 1
ATOM 769 C CA . VAL A 1 101 ? -11.712 -6.204 8.523 1.00 94.81 101 VAL A CA 1
ATOM 770 C C . VAL A 1 101 ? -13.167 -5.789 8.769 1.00 94.81 101 VAL A C 1
ATOM 772 O O . VAL A 1 101 ? -13.409 -4.684 9.257 1.00 94.81 101 VAL A O 1
ATOM 775 N N . ASN A 1 102 ? -14.127 -6.677 8.509 1.00 93.81 102 ASN A N 1
ATOM 776 C CA . ASN A 1 102 ? -15.541 -6.439 8.808 1.00 93.81 102 ASN A CA 1
ATOM 777 C C . ASN A 1 102 ? -15.798 -6.343 10.321 1.00 93.81 102 ASN A C 1
ATOM 779 O O . ASN A 1 102 ? -16.584 -5.506 10.760 1.00 93.81 102 ASN A O 1
ATOM 783 N N . SER A 1 103 ? -15.093 -7.140 11.128 1.00 92.75 103 SER A N 1
ATOM 784 C CA . SER A 1 103 ? -15.151 -7.060 12.590 1.00 92.75 103 SER A CA 1
ATOM 785 C C . SER A 1 103 ? -14.628 -5.718 13.118 1.00 92.75 103 SER A C 1
ATOM 787 O O . SER A 1 103 ? -15.229 -5.157 14.034 1.00 92.75 103 SER A O 1
ATOM 789 N N . LEU A 1 104 ? -13.560 -5.162 12.525 1.00 92.19 104 LEU A N 1
ATOM 790 C CA . LEU A 1 104 ? -13.074 -3.823 12.886 1.00 92.19 104 LEU A CA 1
ATOM 791 C C . LEU A 1 104 ? -14.105 -2.735 12.565 1.00 92.19 104 LEU A C 1
ATOM 793 O O . LEU A 1 104 ? -14.286 -1.829 13.373 1.00 92.19 104 LEU A O 1
ATOM 797 N N . GLU A 1 105 ? -14.774 -2.814 11.413 1.00 91.88 105 GLU A N 1
ATOM 798 C CA . GLU A 1 105 ? -15.822 -1.852 11.048 1.00 91.88 105 GLU A CA 1
ATOM 799 C C . GLU A 1 105 ? -17.015 -1.948 12.004 1.00 91.88 105 GLU A C 1
ATOM 801 O O . GLU A 1 105 ? -17.422 -0.937 12.575 1.00 91.88 105 GLU A O 1
ATOM 806 N N . ASN A 1 106 ? -17.492 -3.165 12.283 1.00 90.69 106 ASN A N 1
ATOM 807 C CA . ASN A 1 106 ? -18.554 -3.390 13.262 1.00 90.69 106 ASN A CA 1
ATOM 808 C C . ASN A 1 106 ? -18.172 -2.863 14.656 1.00 90.69 106 ASN A C 1
ATOM 810 O O . ASN A 1 106 ? -18.997 -2.263 15.341 1.00 90.69 106 ASN A O 1
ATOM 814 N N . ALA A 1 107 ? -16.910 -3.018 15.069 1.00 88.38 107 ALA A N 1
ATOM 815 C CA . ALA A 1 107 ? -16.431 -2.448 16.322 1.00 88.38 107 ALA A CA 1
ATOM 816 C C . ALA A 1 107 ? -16.533 -0.913 16.337 1.00 88.38 107 ALA A C 1
ATOM 818 O O . ALA A 1 107 ? -16.854 -0.352 17.380 1.00 88.38 107 ALA A O 1
ATOM 819 N N . THR A 1 108 ? -16.343 -0.215 15.210 1.00 88.62 108 THR A N 1
ATOM 820 C CA . THR A 1 108 ? -16.553 1.247 15.165 1.00 88.62 108 THR A CA 1
ATOM 821 C C . THR A 1 108 ? -18.016 1.645 15.377 1.00 88.62 108 THR A C 1
ATOM 823 O O . THR A 1 108 ? -18.282 2.652 16.035 1.00 88.62 108 THR A O 1
ATOM 826 N N . ASP A 1 109 ? -18.961 0.836 14.890 1.00 86.31 109 ASP A N 1
ATOM 827 C CA . ASP A 1 109 ? -20.397 1.094 15.032 1.00 86.31 109 ASP A CA 1
ATOM 828 C C . ASP A 1 109 ? -20.903 0.757 16.442 1.00 86.31 109 ASP A C 1
ATOM 830 O O . ASP A 1 109 ? -21.602 1.564 17.059 1.00 86.31 109 ASP A O 1
ATOM 834 N N . VAL A 1 110 ? -20.518 -0.404 16.988 1.00 85.25 110 VAL A N 1
ATOM 835 C CA . VAL A 1 110 ? -20.947 -0.853 18.327 1.00 85.25 110 VAL A CA 1
ATOM 836 C C . VAL A 1 110 ? -20.389 0.045 19.430 1.00 85.25 110 VAL A C 1
ATOM 838 O O . VAL A 1 110 ? -21.072 0.317 20.415 1.00 85.25 110 VAL A O 1
ATOM 841 N N . THR A 1 111 ? -19.164 0.542 19.259 1.00 79.81 111 THR A N 1
ATOM 842 C CA . THR A 1 111 ? -18.505 1.397 20.258 1.00 79.81 111 THR A CA 1
ATOM 843 C C . THR A 1 111 ? -19.047 2.826 20.293 1.00 79.81 111 THR A C 1
ATOM 845 O O . THR A 1 111 ? -18.678 3.595 21.181 1.00 79.81 111 THR A O 1
ATOM 848 N N . GLY A 1 112 ? -19.945 3.186 19.367 1.00 75.69 112 GLY A N 1
ATOM 849 C CA . GLY A 1 112 ? -20.612 4.486 19.349 1.00 75.69 112 GLY A CA 1
ATOM 850 C C . GLY A 1 112 ? -19.654 5.654 19.114 1.00 75.69 112 GLY A C 1
ATOM 851 O O . GLY A 1 112 ? -19.898 6.748 19.625 1.00 75.69 112 GLY A O 1
ATOM 852 N N . MET A 1 113 ? -18.556 5.429 18.381 1.00 80.12 113 MET A N 1
ATOM 853 C CA . MET A 1 113 ? -17.599 6.483 18.041 1.00 80.12 113 MET A CA 1
ATOM 854 C C . MET A 1 113 ? -18.301 7.644 17.330 1.00 80.12 113 MET A C 1
ATOM 856 O O . MET A 1 113 ? -19.147 7.445 16.454 1.00 80.12 113 MET A O 1
ATOM 860 N N . ASP A 1 114 ? -17.926 8.873 17.688 1.00 83.00 114 ASP A N 1
ATOM 861 C CA . ASP A 1 114 ? -18.423 10.054 16.991 1.00 83.00 114 ASP A CA 1
ATOM 862 C C . ASP A 1 114 ? -17.937 10.026 15.537 1.00 83.00 114 ASP A C 1
ATOM 864 O O . ASP A 1 114 ? -16.744 10.138 15.254 1.00 83.00 114 ASP A O 1
ATOM 868 N N . LYS A 1 115 ? -18.878 9.906 14.597 1.00 85.25 115 LYS A N 1
ATOM 869 C CA . LYS A 1 115 ? -18.590 9.833 13.158 1.00 85.25 115 LYS A CA 1
ATOM 870 C C . LYS A 1 115 ? -17.868 11.077 12.636 1.00 85.25 115 LYS A C 1
ATOM 872 O O . LYS A 1 115 ? -17.196 11.007 11.604 1.00 85.25 115 LYS A O 1
ATOM 877 N N . GLN A 1 116 ? -17.987 12.202 13.343 1.00 85.00 116 GLN A N 1
ATOM 878 C CA . GLN A 1 116 ? -17.319 13.453 13.001 1.00 85.00 116 GLN A CA 1
ATOM 879 C C . GLN A 1 116 ? -15.895 13.547 13.574 1.00 85.00 116 GLN A C 1
ATOM 881 O O . GLN A 1 116 ? -15.140 14.446 13.192 1.00 85.00 116 GLN A O 1
ATOM 886 N N . CYS A 1 117 ? -15.488 12.634 14.464 1.00 85.44 117 CYS A N 1
ATOM 887 C CA . CYS A 1 117 ? -14.166 12.687 15.070 1.00 85.44 117 CYS A CA 1
ATOM 888 C C . CYS A 1 117 ? -13.068 12.231 14.094 1.00 85.44 117 CYS A C 1
ATOM 890 O O . CYS A 1 117 ? -13.240 11.344 13.252 1.00 85.44 117 CYS A O 1
ATOM 892 N N . VAL A 1 118 ? -11.883 12.831 14.233 1.00 87.19 118 VAL A N 1
ATOM 893 C CA . VAL A 1 118 ? -10.713 12.515 13.394 1.00 87.19 118 VAL A CA 1
ATOM 894 C C . VAL A 1 118 ? -10.279 11.053 13.567 1.00 87.19 118 VAL A C 1
ATOM 896 O O . VAL A 1 118 ? -9.801 10.434 12.618 1.00 87.19 118 VAL A O 1
ATOM 899 N N . ALA A 1 119 ? -10.461 10.479 14.761 1.00 84.94 119 ALA A N 1
ATOM 900 C CA . ALA A 1 119 ? -10.135 9.082 15.036 1.00 84.94 119 ALA A CA 1
ATOM 901 C C . ALA A 1 119 ? -10.992 8.120 14.199 1.00 84.94 119 ALA A C 1
ATOM 903 O O . ALA A 1 119 ? -10.440 7.221 13.565 1.00 84.94 119 ALA A O 1
ATOM 904 N N . PHE A 1 120 ? -12.304 8.354 14.126 1.00 87.81 120 PHE A N 1
ATOM 905 C CA . PHE A 1 120 ? -13.227 7.570 13.306 1.00 87.81 120 PHE A CA 1
ATOM 906 C C . PHE A 1 120 ? -12.849 7.626 11.827 1.00 87.81 120 PHE A C 1
ATOM 908 O O . PHE A 1 120 ? -12.662 6.585 11.197 1.00 87.81 120 PHE A O 1
ATOM 915 N N . GLN A 1 121 ? -12.620 8.829 11.295 1.00 89.19 121 GLN A N 1
ATOM 916 C CA . GLN A 1 121 ? -12.215 9.007 9.897 1.00 89.19 121 GLN A CA 1
ATOM 917 C C . GLN A 1 121 ? -10.898 8.280 9.582 1.00 89.19 121 GLN A C 1
ATOM 919 O O . GLN A 1 121 ? -10.782 7.607 8.559 1.00 89.19 121 GLN A O 1
ATOM 924 N N . ASN A 1 122 ? -9.917 8.342 10.488 1.00 88.81 122 ASN A N 1
ATOM 925 C CA . ASN A 1 122 ? -8.657 7.613 10.333 1.00 88.81 122 ASN A CA 1
ATOM 926 C C . ASN A 1 122 ? -8.858 6.095 10.282 1.00 88.81 122 ASN A C 1
ATOM 928 O O . ASN A 1 122 ? -8.216 5.431 9.469 1.00 88.81 122 ASN A O 1
ATOM 932 N N . VAL A 1 123 ? -9.711 5.541 11.147 1.00 89.62 123 VAL A N 1
ATOM 933 C CA . VAL A 1 123 ? -9.977 4.097 11.193 1.00 89.62 123 VAL A CA 1
ATOM 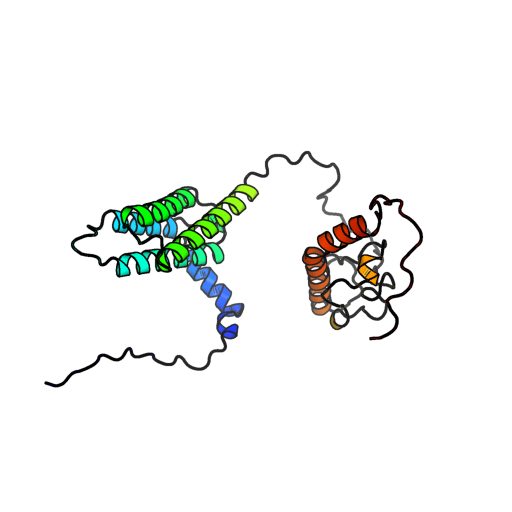934 C C . VAL A 1 123 ? -10.712 3.643 9.932 1.00 89.62 123 VAL A C 1
ATOM 936 O O . VAL A 1 123 ? -10.263 2.690 9.298 1.00 89.62 123 VAL A O 1
ATOM 939 N N . ILE A 1 124 ? -11.761 4.352 9.506 1.00 91.31 124 ILE A N 1
ATOM 940 C CA . ILE A 1 124 ? -12.519 4.015 8.290 1.00 91.31 124 ILE A CA 1
ATOM 941 C C . ILE A 1 124 ? -11.645 4.100 7.034 1.00 91.31 124 ILE A C 1
ATOM 943 O O . ILE A 1 124 ? -11.661 3.178 6.218 1.00 91.31 124 ILE A O 1
ATOM 947 N N . ASN A 1 125 ? -10.816 5.141 6.899 1.00 92.25 125 ASN A N 1
ATOM 948 C CA . ASN A 1 125 ? -9.890 5.255 5.767 1.00 92.25 125 ASN A CA 1
ATOM 949 C C . ASN A 1 125 ? -8.929 4.060 5.706 1.00 92.25 125 ASN A C 1
ATOM 951 O O . ASN A 1 125 ? -8.726 3.473 4.644 1.00 92.25 125 ASN A O 1
ATOM 955 N N . ARG A 1 126 ? -8.396 3.636 6.858 1.00 90.75 126 ARG A N 1
ATOM 956 C CA . ARG A 1 126 ? -7.514 2.463 6.950 1.00 90.75 126 ARG A CA 1
ATOM 957 C C . ARG A 1 126 ? -8.244 1.166 6.632 1.00 90.75 126 ARG A C 1
ATOM 959 O O . ARG A 1 126 ? -7.692 0.325 5.934 1.00 90.75 126 ARG A O 1
ATOM 966 N N . ILE A 1 127 ? -9.477 1.000 7.102 1.00 93.69 127 ILE A N 1
ATOM 967 C CA . ILE A 1 127 ? -10.329 -0.139 6.732 1.00 93.69 127 ILE A CA 1
ATOM 968 C C . ILE A 1 127 ? -10.515 -0.179 5.206 1.00 93.69 127 ILE A C 1
ATOM 970 O O . ILE A 1 127 ? -10.375 -1.242 4.601 1.00 93.69 127 ILE A O 1
ATOM 974 N N . GLY A 1 128 ? -10.733 0.974 4.564 1.00 92.75 128 GLY A N 1
ATOM 975 C CA . GLY A 1 128 ? -10.773 1.100 3.105 1.00 92.75 128 GLY A CA 1
ATOM 976 C C . GLY A 1 128 ? -9.475 0.652 2.419 1.00 92.75 128 GLY A C 1
ATOM 977 O O . GLY A 1 128 ? -9.519 -0.134 1.472 1.00 92.75 128 GLY A O 1
ATOM 978 N N . GLU A 1 129 ? -8.313 1.076 2.926 1.00 92.75 129 GLU A N 1
ATOM 979 C CA . GLU A 1 129 ? -6.996 0.636 2.430 1.00 92.75 129 GLU A CA 1
ATOM 980 C C . GLU A 1 129 ? -6.802 -0.886 2.555 1.00 92.75 129 GLU A C 1
ATOM 982 O O . GLU A 1 129 ? -6.286 -1.532 1.632 1.00 92.75 129 GLU A O 1
ATOM 987 N N . LEU A 1 130 ? -7.229 -1.474 3.677 1.00 93.38 130 LEU A N 1
ATOM 988 C CA . LEU A 1 130 ? -7.169 -2.919 3.910 1.00 93.38 130 LEU A CA 1
ATOM 989 C C . LEU A 1 130 ? -8.063 -3.672 2.917 1.00 93.38 130 LEU A C 1
ATOM 991 O O . LEU A 1 130 ? -7.595 -4.613 2.276 1.00 93.38 130 LEU A O 1
ATOM 995 N N . ARG A 1 131 ? -9.300 -3.208 2.692 1.00 94.88 131 ARG A N 1
ATOM 996 C CA . ARG A 1 131 ? -10.205 -3.781 1.677 1.00 94.88 131 ARG A CA 1
ATOM 997 C C . ARG A 1 131 ? -9.622 -3.705 0.275 1.00 94.88 131 ARG A C 1
ATOM 999 O O . ARG A 1 131 ? -9.657 -4.693 -0.454 1.00 94.88 131 ARG A O 1
ATOM 1006 N N . ALA A 1 132 ? -9.033 -2.568 -0.089 1.00 91.50 132 ALA A N 1
ATOM 1007 C CA . ALA A 1 132 ? -8.367 -2.417 -1.377 1.00 91.50 132 ALA A CA 1
ATOM 1008 C C . ALA A 1 132 ? -7.180 -3.388 -1.517 1.00 91.50 132 ALA A C 1
ATOM 1010 O O . ALA A 1 132 ? -6.933 -3.911 -2.600 1.00 91.50 132 ALA A O 1
ATOM 1011 N N . THR A 1 133 ? -6.461 -3.663 -0.425 1.00 90.88 133 THR A N 1
ATOM 1012 C CA . THR A 1 133 ? -5.353 -4.632 -0.406 1.00 90.88 133 THR A CA 1
ATOM 1013 C C . THR A 1 133 ? -5.842 -6.061 -0.632 1.00 90.88 133 THR A C 1
ATOM 1015 O O . THR A 1 133 ? -5.275 -6.759 -1.470 1.00 90.88 133 THR A O 1
ATOM 1018 N N . ILE A 1 134 ? -6.931 -6.460 0.027 1.00 91.06 134 ILE A N 1
ATOM 1019 C CA . ILE A 1 134 ? -7.576 -7.768 -0.172 1.00 91.06 134 ILE A CA 1
ATOM 1020 C C . ILE A 1 134 ? -8.103 -7.899 -1.606 1.00 91.06 134 ILE A C 1
ATOM 1022 O O . ILE A 1 134 ? -7.869 -8.908 -2.262 1.00 91.06 134 ILE A O 1
ATOM 1026 N N . ALA A 1 135 ? -8.767 -6.865 -2.133 1.00 90.06 135 ALA A N 1
ATOM 1027 C CA . ALA A 1 135 ? -9.291 -6.874 -3.499 1.00 90.06 135 ALA A CA 1
ATOM 1028 C C . ALA A 1 135 ? -8.175 -7.040 -4.542 1.00 90.06 135 ALA A C 1
ATOM 1030 O O . ALA A 1 135 ? -8.315 -7.840 -5.467 1.00 90.06 135 ALA A O 1
ATOM 1031 N N . ARG A 1 136 ? -7.043 -6.339 -4.368 1.00 89.25 136 ARG A N 1
ATOM 1032 C CA . ARG A 1 136 ? -5.860 -6.518 -5.223 1.00 89.25 136 ARG A CA 1
ATOM 1033 C C . ARG A 1 136 ? -5.305 -7.939 -5.129 1.00 89.25 136 ARG A C 1
ATOM 1035 O O . ARG A 1 136 ? -5.020 -8.525 -6.164 1.00 89.25 136 ARG A O 1
ATOM 1042 N N . ALA A 1 137 ? -5.195 -8.503 -3.925 1.00 87.50 137 ALA A N 1
ATOM 1043 C CA . ALA A 1 137 ? -4.735 -9.878 -3.733 1.00 87.50 137 ALA A CA 1
ATOM 1044 C C . ALA A 1 137 ? -5.669 -10.890 -4.425 1.00 87.50 137 ALA A C 1
ATOM 1046 O O . ALA A 1 137 ? -5.220 -11.700 -5.231 1.00 87.50 137 ALA A O 1
ATOM 1047 N N . ASN A 1 138 ? -6.980 -10.779 -4.218 1.00 85.19 138 ASN A N 1
ATOM 1048 C CA . ASN A 1 138 ? -7.963 -11.665 -4.845 1.00 85.19 138 ASN A CA 1
ATOM 1049 C C . ASN A 1 138 ? -8.007 -11.516 -6.372 1.00 85.19 138 ASN A C 1
ATOM 1051 O O . ASN A 1 138 ? -8.172 -12.508 -7.076 1.00 85.19 138 ASN A O 1
ATOM 1055 N N . SER A 1 139 ? -7.799 -10.308 -6.905 1.00 84.12 139 SER A N 1
ATOM 1056 C CA . SER A 1 139 ? -7.686 -10.095 -8.354 1.00 84.12 139 SER A CA 1
ATOM 1057 C C . SER A 1 139 ? -6.491 -10.829 -8.972 1.00 84.12 139 SER A C 1
ATOM 1059 O O . SER A 1 139 ? -6.559 -11.185 -10.144 1.00 84.12 139 SER A O 1
ATOM 1061 N N . LEU A 1 140 ? -5.413 -11.059 -8.214 1.00 80.56 140 LEU A N 1
ATOM 1062 C CA . LEU A 1 140 ? -4.267 -11.849 -8.678 1.00 80.56 140 LEU A CA 1
ATOM 1063 C C . LEU A 1 140 ? -4.573 -13.353 -8.698 1.00 80.56 140 LEU A C 1
ATOM 1065 O O . LEU A 1 140 ? -4.003 -14.072 -9.514 1.00 80.56 140 LEU A O 1
ATOM 1069 N N . LEU A 1 141 ? -5.467 -13.829 -7.822 1.00 76.19 141 LEU A N 1
ATOM 1070 C CA . LEU A 1 141 ? -5.906 -15.230 -7.789 1.00 76.19 141 LEU A CA 1
ATOM 1071 C C . LEU A 1 141 ? -6.962 -15.534 -8.857 1.00 76.19 141 LEU A C 1
ATOM 1073 O O . LEU A 1 141 ? -6.910 -16.583 -9.491 1.00 76.19 141 LEU A O 1
ATOM 1077 N N . ASN A 1 142 ? -7.888 -14.600 -9.086 1.00 66.62 142 ASN A N 1
ATOM 1078 C CA . ASN A 1 142 ? -9.030 -14.756 -9.993 1.00 66.62 142 ASN A CA 1
ATOM 1079 C C . ASN A 1 142 ? -8.684 -14.524 -11.469 1.00 66.62 142 ASN A C 1
ATOM 1081 O O . ASN A 1 142 ? -9.573 -14.276 -12.282 1.00 66.62 142 ASN A O 1
ATOM 1085 N N . HIS A 1 143 ? -7.407 -14.603 -11.837 1.00 53.56 143 HIS A N 1
ATOM 1086 C CA . HIS A 1 143 ? -6.982 -14.567 -13.229 1.00 53.56 143 HIS A CA 1
ATOM 1087 C C . HIS A 1 143 ? -7.290 -15.918 -13.916 1.00 53.56 143 HIS A C 1
ATOM 1089 O O . HIS A 1 143 ? -6.400 -16.599 -14.424 1.00 53.56 143 HIS A O 1
ATOM 1095 N N . GLU A 1 144 ? -8.566 -16.320 -13.906 1.00 48.62 144 GLU A N 1
ATOM 1096 C CA . GLU A 1 144 ? -9.120 -17.329 -14.806 1.00 48.62 144 GLU A CA 1
ATOM 1097 C C . GLU A 1 144 ? -9.235 -16.726 -16.217 1.00 48.62 144 GLU A C 1
ATOM 1099 O O . GLU A 1 144 ? -9.847 -15.683 -16.427 1.00 48.62 144 GLU A O 1
ATOM 1104 N N . GLU A 1 145 ? -8.585 -17.406 -17.164 1.00 45.69 145 GLU A N 1
ATOM 1105 C CA . GLU A 1 145 ? -8.726 -17.297 -18.622 1.00 45.69 145 GLU A CA 1
ATOM 1106 C C . GLU A 1 145 ? -8.770 -15.887 -19.231 1.00 45.69 145 GLU A C 1
ATOM 1108 O O . GLU A 1 145 ? -9.780 -15.418 -19.753 1.00 45.69 145 GLU A O 1
ATOM 1113 N N . VAL A 1 146 ? -7.590 -15.284 -19.381 1.00 48.12 146 VAL A N 1
ATOM 1114 C CA . VAL A 1 146 ? -7.366 -14.467 -20.582 1.00 48.12 146 VAL A CA 1
ATOM 1115 C C . VAL A 1 146 ? -7.434 -15.424 -21.779 1.00 48.12 146 VAL A C 1
ATOM 1117 O O . VAL A 1 146 ? -6.715 -16.433 -21.767 1.00 48.12 146 VAL A O 1
ATOM 1120 N N . PRO A 1 147 ? -8.256 -15.158 -22.817 1.00 41.91 147 PRO A N 1
ATOM 1121 C CA . PRO A 1 147 ? -8.170 -15.894 -24.068 1.00 41.91 147 PRO A CA 1
ATOM 1122 C C . PRO A 1 147 ? -6.718 -15.842 -24.500 1.00 41.91 147 PRO A C 1
ATOM 1124 O O . PRO A 1 147 ? -6.168 -14.751 -24.635 1.00 41.91 147 PRO A O 1
ATOM 1127 N N . ARG A 1 148 ? -6.082 -17.008 -24.652 1.00 39.53 148 ARG A N 1
ATOM 1128 C CA . ARG A 1 148 ? -4.702 -17.111 -25.121 1.00 39.53 148 ARG A CA 1
ATOM 1129 C C . ARG A 1 148 ? -4.570 -16.261 -26.382 1.00 39.53 148 ARG A C 1
ATOM 1131 O O . ARG A 1 148 ? -4.921 -16.709 -27.473 1.00 39.53 148 ARG A O 1
ATOM 1138 N N . VAL A 1 149 ? -4.045 -15.046 -26.242 1.00 42.59 149 VAL A N 1
ATOM 1139 C CA . VAL A 1 149 ? -3.456 -14.337 -27.362 1.00 42.59 149 VAL A CA 1
ATOM 1140 C C . VAL A 1 149 ? -2.247 -15.185 -27.701 1.00 42.59 149 VAL A C 1
ATOM 1142 O O . VAL A 1 149 ? -1.255 -15.236 -26.976 1.00 42.59 149 VAL A O 1
ATOM 1145 N N . SER A 1 150 ? -2.419 -15.974 -28.755 1.00 47.81 150 SER A N 1
ATOM 1146 C CA . SER A 1 150 ? -1.364 -16.716 -29.416 1.00 47.81 150 SER A CA 1
ATOM 1147 C C . SER A 1 150 ? -0.204 -15.756 -29.674 1.00 47.81 150 SER A C 1
ATOM 1149 O O . SER A 1 150 ? -0.287 -14.938 -30.586 1.00 47.81 150 SER A O 1
ATOM 1151 N N . GLY A 1 151 ? 0.855 -15.816 -28.862 1.00 45.34 151 GLY A N 1
ATOM 1152 C CA . GLY A 1 151 ? 2.011 -14.953 -29.096 1.00 45.34 151 GLY A CA 1
ATOM 1153 C C . GLY A 1 151 ? 3.139 -14.962 -28.071 1.00 45.34 151 GLY A C 1
ATOM 1154 O O . GLY A 1 151 ? 4.275 -14.753 -28.479 1.00 45.34 151 GLY A O 1
ATOM 1155 N N . VAL A 1 152 ? 2.909 -15.230 -26.782 1.00 42.53 152 VAL A N 1
ATOM 1156 C CA . VAL A 1 152 ? 4.030 -15.249 -25.818 1.00 42.53 152 VAL A CA 1
ATOM 1157 C C . VAL A 1 152 ? 4.535 -16.674 -25.642 1.00 42.53 152 VAL A C 1
ATOM 1159 O O . VAL A 1 152 ? 4.049 -17.454 -24.827 1.00 42.53 152 VAL A O 1
ATOM 1162 N N . SER A 1 153 ? 5.514 -17.022 -26.470 1.00 40.66 153 SER A N 1
ATOM 1163 C CA . SER A 1 153 ? 6.292 -18.243 -26.321 1.00 40.66 153 SER A CA 1
ATOM 1164 C C . SER A 1 153 ? 7.183 -18.124 -25.080 1.00 40.66 153 SER A C 1
ATOM 1166 O O . SER A 1 153 ? 8.188 -17.422 -25.103 1.00 40.66 153 SER A O 1
ATOM 1168 N N . THR A 1 154 ? 6.850 -18.843 -24.007 1.00 43.00 154 THR A N 1
ATOM 1169 C CA . THR A 1 154 ? 7.762 -19.160 -22.890 1.00 43.00 154 THR A CA 1
ATOM 1170 C C . THR A 1 154 ? 8.702 -20.319 -23.240 1.00 43.00 154 THR A C 1
ATOM 1172 O O . THR A 1 154 ? 9.126 -21.089 -22.377 1.00 43.00 154 THR A O 1
ATOM 1175 N N . ALA A 1 155 ? 9.057 -20.464 -24.519 1.00 36.84 155 ALA A N 1
ATOM 1176 C CA . ALA A 1 155 ? 10.185 -21.298 -24.884 1.00 36.84 155 ALA A CA 1
ATOM 1177 C C . ALA A 1 155 ? 11.447 -20.636 -24.327 1.00 36.84 155 ALA A C 1
ATOM 1179 O O . ALA A 1 155 ? 11.763 -19.497 -24.670 1.00 36.84 155 ALA A O 1
ATOM 1180 N N . ILE A 1 156 ? 12.173 -21.364 -23.479 1.00 46.09 156 ILE A N 1
ATOM 1181 C CA . ILE A 1 156 ? 13.576 -21.080 -23.188 1.00 46.09 156 ILE A CA 1
ATOM 1182 C C . ILE A 1 156 ? 14.270 -21.017 -24.549 1.00 46.09 156 ILE A C 1
ATOM 1184 O O . ILE A 1 156 ? 14.493 -22.043 -25.193 1.00 46.09 156 ILE A O 1
ATOM 1188 N N . ALA A 1 157 ? 14.517 -19.800 -25.028 1.00 40.78 157 ALA A N 1
ATOM 1189 C CA . ALA A 1 157 ? 15.166 -19.572 -26.300 1.00 40.78 157 ALA A CA 1
ATOM 1190 C C . ALA A 1 157 ? 16.613 -20.034 -26.149 1.00 40.78 157 ALA A C 1
ATOM 1192 O O . ALA A 1 157 ? 17.453 -19.352 -25.563 1.00 40.78 157 ALA A O 1
ATOM 1193 N N . THR A 1 158 ? 16.900 -21.230 -26.654 1.00 41.19 158 THR A N 1
ATOM 1194 C CA . THR A 1 158 ? 18.267 -21.688 -26.856 1.00 41.19 158 THR A CA 1
ATOM 1195 C C . THR A 1 158 ? 18.988 -20.663 -27.725 1.00 41.19 158 THR A C 1
ATOM 1197 O O . THR A 1 158 ? 18.582 -20.395 -28.857 1.00 41.19 158 THR A O 1
ATOM 1200 N N . SER A 1 159 ? 20.024 -20.071 -27.131 1.00 41.94 159 SER A N 1
ATOM 1201 C CA . SER A 1 159 ? 20.967 -19.114 -27.703 1.00 41.94 159 SER A CA 1
ATOM 1202 C C . SER A 1 159 ? 21.216 -19.340 -29.196 1.00 41.94 159 SER A C 1
ATOM 1204 O O . SER A 1 159 ? 21.722 -20.382 -29.609 1.00 41.94 159 SER A O 1
ATOM 1206 N N . THR A 1 160 ? 20.874 -18.333 -30.000 1.00 41.97 160 THR A N 1
ATOM 1207 C CA . THR A 1 160 ? 21.378 -18.186 -31.367 1.00 41.97 160 THR A CA 1
ATOM 1208 C C . THR A 1 160 ? 22.427 -17.073 -31.342 1.00 41.97 160 THR A C 1
ATOM 1210 O O . THR A 1 160 ? 22.109 -15.918 -31.062 1.00 41.97 160 THR A O 1
ATOM 1213 N N . TYR A 1 161 ? 23.682 -17.474 -31.553 1.00 37.88 161 TYR A N 1
ATOM 1214 C CA . TYR A 1 161 ? 24.872 -16.650 -31.809 1.00 37.88 161 TYR A CA 1
ATOM 1215 C C . TYR A 1 161 ? 24.677 -15.660 -32.976 1.00 37.88 161 TYR A C 1
ATOM 1217 O O . TYR A 1 161 ? 23.844 -15.915 -33.843 1.00 37.88 161 TYR A O 1
ATOM 1225 N N . PRO A 1 162 ? 25.619 -14.716 -33.163 1.00 49.00 162 PRO A N 1
ATOM 1226 C CA . PRO A 1 162 ? 25.889 -13.552 -32.324 1.00 49.00 162 PRO A CA 1
ATOM 1227 C C . PRO A 1 162 ? 24.743 -12.539 -32.470 1.00 49.00 162 PRO A C 1
ATOM 1229 O O . PRO A 1 162 ? 24.218 -12.336 -33.560 1.00 49.00 162 PRO A O 1
ATOM 1232 N N . ARG A 1 163 ? 24.339 -11.909 -31.369 1.00 55.94 163 ARG A N 1
ATOM 1233 C CA . ARG A 1 163 ? 23.231 -10.954 -31.378 1.00 55.94 163 ARG A CA 1
ATOM 1234 C C . ARG A 1 163 ? 23.796 -9.535 -31.380 1.00 55.94 163 ARG A C 1
ATOM 1236 O O . ARG A 1 163 ? 24.666 -9.230 -30.567 1.00 55.94 163 ARG A O 1
ATOM 1243 N N . ASP A 1 164 ? 23.327 -8.705 -32.306 1.00 57.53 164 ASP A N 1
ATOM 1244 C CA . ASP A 1 164 ? 23.784 -7.322 -32.433 1.00 57.53 164 ASP A CA 1
ATOM 1245 C C . ASP A 1 164 ? 23.408 -6.517 -31.183 1.00 57.53 164 ASP A C 1
ATOM 1247 O O . ASP A 1 164 ? 22.276 -6.574 -30.695 1.00 57.53 164 ASP A O 1
ATOM 1251 N N . THR A 1 165 ? 24.371 -5.768 -30.647 1.00 59.31 165 THR A N 1
ATOM 1252 C CA . THR A 1 165 ? 24.128 -4.786 -29.588 1.00 59.31 165 THR A CA 1
ATOM 1253 C C . THR A 1 165 ? 23.346 -3.620 -30.180 1.00 59.31 165 THR A C 1
ATOM 1255 O O . THR A 1 165 ? 23.900 -2.823 -30.937 1.00 59.31 165 THR A O 1
ATOM 1258 N N . ILE A 1 166 ? 22.063 -3.506 -29.839 1.00 67.00 166 ILE A N 1
ATOM 1259 C CA . ILE A 1 166 ? 21.279 -2.312 -30.161 1.00 67.00 166 ILE A CA 1
ATOM 1260 C C . ILE A 1 166 ? 21.765 -1.200 -29.231 1.00 67.00 166 ILE A C 1
ATOM 1262 O O . ILE A 1 166 ? 21.647 -1.315 -28.011 1.00 67.00 166 ILE A O 1
ATOM 1266 N N . VAL A 1 167 ? 22.348 -0.153 -29.807 1.00 70.50 167 VAL A N 1
ATOM 1267 C CA . VAL A 1 167 ? 22.787 1.035 -29.068 1.00 70.50 167 VAL A CA 1
A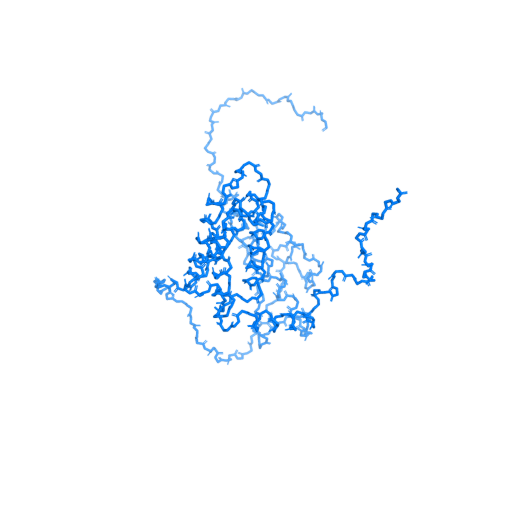TOM 1268 C C . VAL A 1 167 ? 21.658 2.078 -29.120 1.00 70.50 167 VAL A C 1
ATOM 1270 O O . VAL A 1 167 ? 21.066 2.246 -30.193 1.00 70.50 167 VAL A O 1
ATOM 1273 N N . PRO A 1 168 ? 21.335 2.753 -27.998 1.00 66.56 168 PRO A N 1
ATOM 1274 C CA . PRO A 1 168 ? 20.483 3.948 -27.988 1.00 66.56 168 PRO A CA 1
ATOM 1275 C C . PRO A 1 168 ? 20.984 4.972 -29.025 1.00 66.56 168 PRO A C 1
ATOM 1277 O O . PRO A 1 168 ? 22.198 5.172 -29.137 1.00 66.56 168 PRO A O 1
ATOM 1280 N N . GLY A 1 169 ? 20.104 5.570 -29.835 1.00 68.38 169 GLY A N 1
ATOM 1281 C CA . GLY A 1 169 ? 20.583 6.348 -30.984 1.00 68.38 169 GLY A CA 1
ATOM 1282 C C . GLY A 1 169 ? 19.550 7.158 -31.767 1.00 68.38 169 GLY A C 1
ATOM 1283 O O . GLY A 1 169 ? 18.761 6.605 -32.531 1.00 68.38 169 GLY A O 1
ATOM 1284 N N . ASP A 1 170 ? 19.680 8.475 -31.610 1.00 67.81 170 ASP A N 1
ATOM 1285 C CA . ASP A 1 170 ? 19.078 9.623 -32.310 1.00 67.81 170 ASP A CA 1
ATOM 1286 C C . ASP A 1 170 ? 17.576 9.540 -32.642 1.00 67.81 170 ASP A C 1
ATOM 1288 O O . ASP A 1 170 ? 17.121 10.021 -33.681 1.00 67.81 170 ASP A O 1
ATOM 1292 N N . ARG A 1 171 ? 16.773 8.926 -31.762 1.00 77.62 171 ARG A N 1
ATOM 1293 C CA . ARG A 1 171 ? 15.306 8.847 -31.944 1.00 77.62 171 ARG A CA 1
ATOM 1294 C C . ARG A 1 171 ? 14.586 10.094 -31.442 1.00 77.62 171 ARG A C 1
ATOM 1296 O O . ARG A 1 171 ? 13.518 10.440 -31.951 1.00 77.62 171 ARG A O 1
ATOM 1303 N N . HIS A 1 172 ? 15.148 10.723 -30.416 1.00 80.31 172 HIS A N 1
ATOM 1304 C CA . HIS A 1 172 ? 14.705 11.967 -29.791 1.00 80.31 172 HIS A CA 1
ATOM 1305 C C . HIS A 1 172 ? 15.829 12.503 -28.884 1.00 80.31 172 HIS A C 1
ATOM 1307 O O . HIS A 1 172 ? 16.854 11.855 -28.686 1.00 80.31 172 HIS A O 1
ATOM 1313 N N . ASP A 1 173 ? 15.640 13.683 -28.302 1.00 78.56 173 ASP A N 1
ATOM 1314 C CA . ASP A 1 173 ? 16.605 14.342 -27.406 1.00 78.56 173 ASP A CA 1
ATOM 1315 C C . ASP A 1 173 ? 17.015 13.501 -26.178 1.00 78.56 173 ASP A C 1
ATOM 1317 O O . ASP A 1 173 ? 18.169 13.573 -25.757 1.00 78.56 173 ASP A O 1
ATOM 1321 N N . ASN A 1 174 ? 16.107 12.677 -25.641 1.00 79.94 174 ASN A N 1
ATOM 1322 C CA . ASN A 1 174 ? 16.381 11.706 -24.571 1.00 79.94 174 ASN A CA 1
ATOM 1323 C C . ASN A 1 174 ? 17.018 10.379 -25.049 1.00 79.94 174 ASN A C 1
ATOM 1325 O O . ASN A 1 174 ? 17.518 9.625 -24.217 1.00 79.94 174 ASN A O 1
ATOM 1329 N N . ASP A 1 175 ? 17.070 10.112 -26.354 1.00 77.50 175 ASP A N 1
ATOM 1330 C CA . ASP A 1 175 ? 17.682 8.922 -26.967 1.00 77.50 175 ASP A CA 1
ATOM 1331 C C . ASP A 1 175 ? 18.676 9.355 -28.051 1.00 77.50 175 ASP A C 1
ATOM 1333 O O . ASP A 1 175 ? 18.551 8.976 -29.209 1.00 77.50 175 ASP A O 1
ATOM 1337 N N . ASN A 1 176 ? 19.626 10.223 -27.695 1.00 72.06 176 ASN A N 1
ATOM 1338 C CA . ASN A 1 176 ? 20.707 10.648 -28.581 1.00 72.06 176 ASN A CA 1
ATOM 1339 C C . ASN A 1 176 ? 21.967 9.787 -28.353 1.00 72.06 176 ASN A C 1
ATOM 1341 O O . ASN A 1 176 ? 22.110 9.114 -27.330 1.00 72.06 176 ASN A O 1
ATOM 1345 N N . THR A 1 177 ? 22.910 9.820 -29.296 1.00 63.50 177 THR A N 1
ATOM 1346 C CA . THR A 1 177 ? 24.164 9.044 -29.207 1.00 63.50 177 THR A CA 1
ATOM 1347 C C . THR A 1 177 ? 25.039 9.421 -28.002 1.00 63.50 177 THR A C 1
ATOM 1349 O O . THR A 1 177 ? 25.843 8.606 -27.550 1.00 63.50 177 THR A O 1
ATOM 1352 N N . ASP A 1 178 ? 24.853 10.620 -27.445 1.00 60.59 178 ASP A N 1
ATOM 1353 C CA . ASP A 1 178 ? 25.578 11.134 -26.277 1.00 60.59 178 ASP A CA 1
ATOM 1354 C C . ASP A 1 178 ? 24.937 10.727 -24.926 1.00 60.59 178 ASP A C 1
ATOM 1356 O O . ASP A 1 178 ? 25.572 10.892 -23.872 1.00 60.59 178 ASP A O 1
ATOM 1360 N N . ASN A 1 179 ? 23.720 10.156 -24.951 1.00 62.59 179 ASN A N 1
ATOM 1361 C CA . ASN A 1 179 ? 22.902 9.700 -23.814 1.00 62.59 179 ASN A CA 1
ATOM 1362 C C . ASN A 1 179 ? 23.006 8.180 -23.580 1.00 62.59 179 ASN A C 1
ATOM 1364 O O . ASN A 1 179 ? 22.094 7.526 -23.061 1.00 62.59 179 ASN A O 1
ATOM 1368 N N . THR A 1 180 ? 24.156 7.601 -23.921 1.00 68.06 180 THR A N 1
ATOM 1369 C CA . THR A 1 180 ? 24.559 6.276 -23.423 1.00 68.06 180 THR A CA 1
ATOM 1370 C C . THR A 1 180 ? 24.723 6.264 -21.895 1.00 68.06 180 THR A C 1
ATOM 1372 O O . THR A 1 180 ? 24.727 5.201 -21.286 1.00 68.06 180 THR A O 1
ATOM 1375 N N . ASP A 1 181 ? 24.805 7.441 -21.272 1.00 78.44 181 ASP A N 1
ATOM 1376 C CA . ASP A 1 181 ? 24.787 7.648 -19.827 1.00 78.44 181 ASP A CA 1
ATOM 1377 C C . ASP A 1 181 ? 23.380 8.050 -19.348 1.00 78.44 181 ASP A C 1
ATOM 1379 O O . ASP A 1 181 ? 22.841 9.084 -19.758 1.00 78.44 181 ASP A O 1
ATOM 1383 N N . ILE A 1 182 ? 22.805 7.256 -18.438 1.00 84.19 182 ILE A N 1
ATOM 1384 C CA . ILE A 1 182 ? 21.484 7.513 -17.846 1.00 84.19 182 ILE A CA 1
ATOM 1385 C C . ILE A 1 182 ? 21.385 8.843 -17.102 1.00 84.19 182 ILE A C 1
ATOM 1387 O O . ILE A 1 182 ? 20.288 9.382 -16.977 1.00 84.19 182 ILE A O 1
ATOM 1391 N N . THR A 1 183 ? 22.499 9.406 -16.631 1.00 84.06 183 THR A N 1
ATOM 1392 C CA . THR A 1 183 ? 22.491 10.683 -15.898 1.00 84.06 183 THR A CA 1
ATOM 1393 C C . THR A 1 183 ? 22.091 11.872 -16.771 1.00 84.06 183 THR A C 1
ATOM 1395 O O . THR A 1 183 ? 21.720 12.923 -16.246 1.00 84.06 183 THR A O 1
ATOM 1398 N N . LYS A 1 184 ? 22.136 11.709 -18.097 1.00 83.69 184 LYS A N 1
ATOM 1399 C CA . LYS A 1 184 ? 21.767 12.739 -19.075 1.00 83.69 184 LYS A CA 1
ATOM 1400 C C . LYS A 1 184 ? 20.324 12.619 -19.565 1.00 83.69 184 LYS A C 1
ATOM 1402 O O . LYS A 1 184 ? 19.848 13.514 -20.259 1.00 83.69 184 LYS A O 1
ATOM 1407 N N . ILE A 1 185 ? 19.629 11.540 -19.205 1.00 87.38 185 ILE A N 1
ATOM 1408 C CA . ILE A 1 185 ? 18.245 11.297 -19.613 1.00 87.38 185 ILE A CA 1
ATOM 1409 C C . ILE A 1 185 ? 17.310 12.056 -18.675 1.00 87.38 185 ILE A C 1
ATOM 1411 O O . ILE A 1 185 ? 17.390 11.920 -17.451 1.00 87.38 185 ILE A O 1
ATOM 1415 N N . GLN A 1 186 ? 16.384 12.834 -19.236 1.00 87.75 186 GLN A N 1
ATOM 1416 C CA . GLN A 1 186 ? 15.359 13.478 -18.423 1.00 87.75 186 GLN A CA 1
ATOM 1417 C C . GLN A 1 186 ? 14.351 12.445 -17.911 1.00 87.75 186 GLN A C 1
ATOM 1419 O O . GLN A 1 186 ? 13.842 11.608 -18.658 1.00 87.75 186 GLN A O 1
ATOM 1424 N N . ILE A 1 187 ? 14.041 12.521 -16.613 1.00 88.69 187 ILE A N 1
ATOM 1425 C CA . ILE A 1 187 ? 13.089 11.607 -15.966 1.00 88.69 187 ILE A CA 1
ATOM 1426 C C . ILE A 1 187 ? 11.712 11.713 -16.629 1.00 88.69 187 ILE A C 1
ATOM 1428 O O . ILE A 1 187 ? 11.101 10.690 -16.917 1.00 88.69 187 ILE A O 1
ATOM 1432 N N . LEU A 1 188 ? 11.244 12.937 -16.889 1.00 89.50 188 LEU A N 1
ATOM 1433 C CA . LEU A 1 188 ? 9.991 13.175 -17.603 1.00 89.50 188 LEU A CA 1
ATOM 1434 C C . LEU A 1 188 ? 10.193 13.027 -19.123 1.00 89.50 188 LEU A C 1
ATOM 1436 O O . LEU A 1 188 ? 11.272 13.367 -19.621 1.00 89.50 188 LEU A O 1
ATOM 1440 N N . PRO A 1 189 ? 9.169 12.569 -19.869 1.00 86.81 189 PRO A N 1
ATOM 1441 C CA . PRO A 1 189 ? 9.189 12.607 -21.327 1.00 86.81 189 PRO A CA 1
ATOM 1442 C C . PRO A 1 189 ? 9.337 14.040 -21.832 1.00 86.81 189 PRO A C 1
ATOM 1444 O O . PRO A 1 189 ? 8.677 14.959 -21.339 1.00 86.81 189 PRO A O 1
ATOM 1447 N N . THR A 1 190 ? 10.196 14.230 -22.824 1.00 86.38 190 THR A N 1
ATOM 1448 C CA . THR A 1 190 ? 10.367 15.519 -23.499 1.00 86.38 190 THR A CA 1
ATOM 1449 C C . THR A 1 190 ? 9.344 15.684 -24.616 1.00 86.38 190 THR A C 1
ATOM 1451 O O . THR A 1 190 ? 8.715 14.737 -25.088 1.00 86.38 190 THR A O 1
ATOM 1454 N N . GLU A 1 191 ? 9.199 16.914 -25.096 1.00 84.56 191 GLU A N 1
ATOM 1455 C CA . GLU A 1 191 ? 8.305 17.221 -26.209 1.00 84.56 191 GLU A CA 1
ATOM 1456 C C . GLU A 1 191 ? 8.691 16.469 -27.498 1.00 84.56 191 GLU A C 1
ATOM 1458 O O . GLU A 1 191 ? 7.820 16.004 -28.233 1.00 84.56 191 GLU A O 1
ATOM 1463 N N . MET A 1 192 ? 9.994 16.315 -27.761 1.00 83.50 192 MET A N 1
ATOM 1464 C CA . MET A 1 192 ? 10.500 15.577 -28.924 1.00 83.50 192 MET A CA 1
ATOM 1465 C C . MET A 1 192 ? 10.285 14.071 -28.789 1.00 83.50 192 MET A C 1
ATOM 1467 O O . MET A 1 192 ? 10.009 13.405 -29.782 1.00 83.50 192 MET A O 1
ATOM 1471 N N . GLU A 1 193 ? 10.370 13.541 -27.573 1.00 84.62 193 GLU A N 1
ATOM 1472 C CA . GLU A 1 193 ? 10.082 12.139 -27.289 1.00 84.62 193 GLU A CA 1
ATOM 1473 C C . GLU A 1 193 ? 8.598 11.811 -27.451 1.00 84.62 193 GLU A C 1
ATOM 1475 O O . GLU A 1 193 ? 8.280 10.801 -28.066 1.00 84.62 193 GLU A O 1
ATOM 1480 N N . ILE A 1 194 ? 7.700 12.689 -26.989 1.00 84.94 194 ILE A N 1
ATOM 1481 C CA . ILE A 1 194 ? 6.242 12.546 -27.164 1.00 84.94 194 ILE A CA 1
ATOM 1482 C C . ILE A 1 194 ? 5.840 12.628 -28.643 1.00 84.94 194 ILE A C 1
ATOM 1484 O O . ILE A 1 194 ? 4.815 12.089 -29.037 1.00 84.94 194 ILE A O 1
ATOM 1488 N N . ARG A 1 195 ? 6.609 13.326 -29.483 1.00 82.25 195 ARG A N 1
ATOM 1489 C CA . ARG A 1 195 ? 6.340 13.400 -30.930 1.00 82.25 195 ARG A CA 1
ATOM 1490 C C . ARG A 1 195 ? 7.036 12.311 -31.739 1.00 82.25 195 ARG A C 1
ATOM 1492 O O . ARG A 1 195 ? 6.791 12.218 -32.943 1.00 82.25 195 ARG A O 1
ATOM 1499 N N . SER A 1 196 ? 7.921 11.531 -31.125 1.00 81.69 196 SER A N 1
ATOM 1500 C CA . SER A 1 196 ? 8.707 10.529 -31.834 1.00 81.69 196 SER A CA 1
ATOM 1501 C C . SER A 1 196 ? 7.896 9.253 -32.020 1.00 81.69 196 SER A C 1
ATOM 1503 O O . SER A 1 196 ? 7.620 8.540 -31.067 1.00 81.69 196 SER A O 1
ATOM 1505 N N . SER A 1 197 ? 7.581 8.918 -33.273 1.00 75.69 197 SER A N 1
ATOM 1506 C CA . SER A 1 197 ? 6.908 7.662 -33.629 1.00 75.69 197 SER A CA 1
ATOM 1507 C C . SER A 1 197 ? 7.856 6.454 -33.683 1.00 75.69 197 SER A C 1
ATOM 1509 O O . SER A 1 197 ? 7.475 5.387 -34.170 1.00 75.69 197 SER A O 1
ATOM 1511 N N . LEU A 1 198 ? 9.126 6.633 -33.307 1.00 79.88 198 LEU A N 1
ATOM 1512 C CA . LEU A 1 198 ? 10.118 5.564 -33.306 1.00 79.88 198 LEU A CA 1
ATOM 1513 C C . LEU A 1 198 ? 9.991 4.740 -32.016 1.00 79.88 198 LEU A C 1
ATOM 1515 O O . LEU A 1 198 ? 9.765 5.310 -30.949 1.00 79.88 198 LEU A O 1
ATOM 1519 N N . PRO A 1 199 ? 10.159 3.406 -32.088 1.00 77.25 199 PRO A N 1
ATOM 1520 C CA . PRO A 1 199 ? 10.067 2.555 -30.906 1.00 77.25 199 PRO A CA 1
ATOM 1521 C C . PRO A 1 199 ? 11.118 2.960 -29.867 1.00 77.25 199 PRO A C 1
ATOM 1523 O O . PRO A 1 199 ? 12.257 3.264 -30.228 1.00 77.25 199 PRO A O 1
ATOM 1526 N N . GLU A 1 200 ? 10.759 2.943 -28.583 1.00 80.69 200 GLU A N 1
ATOM 1527 C CA . GLU A 1 200 ? 11.687 3.259 -27.491 1.00 80.69 200 GLU A CA 1
ATOM 1528 C C . GLU A 1 200 ? 12.760 2.170 -27.342 1.00 80.69 200 GLU A C 1
ATOM 1530 O O . GLU A 1 200 ? 12.550 0.992 -27.650 1.00 80.69 200 GLU A O 1
ATOM 1535 N N . PHE A 1 201 ? 13.960 2.561 -26.914 1.00 84.19 201 PHE A N 1
ATOM 1536 C CA . PHE A 1 201 ? 14.996 1.598 -26.572 1.00 84.19 201 PHE A CA 1
ATOM 1537 C C . PHE A 1 201 ? 14.721 1.019 -25.182 1.00 84.19 201 PHE A C 1
ATOM 1539 O O . PHE A 1 201 ? 14.950 1.678 -24.169 1.00 84.19 201 PHE A O 1
ATOM 1546 N N . LEU A 1 202 ? 14.271 -0.237 -25.150 1.00 85.81 202 LEU A N 1
ATOM 1547 C CA . LEU A 1 202 ? 14.056 -0.990 -23.919 1.00 85.81 202 LEU A CA 1
ATOM 1548 C C . LEU A 1 202 ? 15.128 -2.084 -23.773 1.00 85.81 202 LEU A C 1
ATOM 1550 O O . LEU A 1 202 ? 15.132 -3.046 -24.549 1.00 85.81 202 LEU A O 1
ATOM 1554 N N . PRO A 1 203 ? 16.060 -1.950 -22.813 1.00 84.69 203 PRO A N 1
ATOM 1555 C CA . PRO A 1 203 ? 17.084 -2.959 -22.565 1.00 84.69 203 PRO A CA 1
ATOM 1556 C C . PRO A 1 203 ? 16.482 -4.250 -21.993 1.00 84.69 203 PRO A C 1
ATOM 1558 O O . PRO A 1 203 ? 15.483 -4.244 -21.277 1.00 84.69 203 PRO A O 1
ATOM 1561 N N . SER A 1 204 ? 17.119 -5.384 -22.296 1.00 82.00 204 SER A N 1
ATOM 1562 C CA . SER A 1 204 ? 16.701 -6.690 -21.774 1.00 82.00 204 SER A CA 1
ATOM 1563 C C . SER A 1 204 ? 17.149 -6.891 -20.326 1.00 82.00 204 SER A C 1
ATOM 1565 O O . SER A 1 204 ? 18.316 -6.669 -19.994 1.00 82.00 204 SER A O 1
ATOM 1567 N N . THR A 1 205 ? 16.254 -7.428 -19.494 1.00 80.75 205 THR A N 1
ATOM 1568 C CA . THR A 1 205 ? 16.559 -7.874 -18.124 1.00 80.75 205 THR A CA 1
ATOM 1569 C C . THR A 1 205 ? 17.432 -9.132 -18.080 1.00 80.75 205 THR A C 1
ATOM 1571 O O . THR A 1 205 ? 18.021 -9.438 -17.044 1.00 80.75 205 THR A O 1
ATOM 1574 N N . ASP A 1 206 ? 17.534 -9.879 -19.184 1.00 80.31 206 ASP A N 1
ATOM 1575 C CA . ASP A 1 206 ? 18.401 -11.055 -19.279 1.00 80.31 206 ASP A CA 1
ATOM 1576 C C . ASP A 1 206 ? 19.872 -10.634 -19.408 1.00 80.31 206 ASP A C 1
ATOM 1578 O O . ASP A 1 206 ? 20.314 -10.138 -20.449 1.00 80.31 206 ASP A O 1
ATOM 1582 N N . LEU A 1 207 ? 20.653 -10.889 -18.353 1.00 74.19 207 LEU A N 1
ATOM 1583 C CA . LEU A 1 207 ? 22.088 -10.602 -18.287 1.00 74.19 207 LEU A CA 1
ATOM 1584 C C . LEU A 1 207 ? 22.915 -11.353 -19.346 1.00 74.19 207 LEU A C 1
ATOM 1586 O O . LEU A 1 207 ? 24.015 -10.911 -19.675 1.00 74.19 207 LEU A O 1
ATOM 1590 N N . GLY A 1 208 ? 22.394 -12.436 -19.925 1.00 71.50 208 GLY A N 1
ATOM 1591 C CA . GLY A 1 208 ? 23.020 -13.135 -21.048 1.00 71.50 208 GLY A CA 1
ATOM 1592 C C . GLY A 1 208 ? 22.901 -12.401 -22.388 1.00 71.50 208 GLY A C 1
ATOM 1593 O O . GLY A 1 208 ? 23.610 -12.752 -23.331 1.00 71.50 208 GLY A O 1
ATOM 1594 N N . GLN A 1 209 ? 22.034 -11.385 -22.491 1.00 77.44 209 GLN A N 1
ATOM 1595 C CA . GLN A 1 209 ? 21.894 -10.590 -23.712 1.00 77.44 209 GLN A CA 1
ATOM 1596 C C . GLN A 1 209 ? 23.020 -9.555 -23.859 1.00 77.44 209 GLN A C 1
ATOM 1598 O O . GLN A 1 209 ? 23.457 -8.982 -22.854 1.00 77.44 209 GLN A O 1
ATOM 1603 N N . PRO A 1 210 ? 23.451 -9.264 -25.101 1.00 74.56 210 PRO A N 1
ATOM 1604 C CA . PRO A 1 210 ? 24.387 -8.182 -25.380 1.00 74.56 210 PRO A CA 1
ATOM 1605 C C . PRO A 1 210 ? 23.845 -6.832 -24.899 1.00 74.56 210 PRO A C 1
ATOM 1607 O O . PRO A 1 210 ? 22.673 -6.517 -25.102 1.00 74.56 210 PRO A O 1
ATOM 1610 N N . HIS A 1 211 ? 24.719 -6.022 -24.307 1.00 82.25 211 HIS A N 1
ATOM 1611 C CA . HIS A 1 211 ? 24.440 -4.652 -23.884 1.00 82.25 211 HIS A CA 1
ATOM 1612 C C . HIS A 1 211 ? 25.581 -3.745 -24.343 1.00 82.25 211 HIS A C 1
ATOM 1614 O O . HIS A 1 211 ? 26.715 -4.202 -24.469 1.00 82.25 211 HIS A O 1
ATOM 1620 N N . PHE A 1 212 ? 25.306 -2.460 -24.562 1.00 83.88 212 PHE A N 1
ATOM 1621 C CA . PHE A 1 212 ? 26.337 -1.480 -24.931 1.00 83.88 212 PHE A CA 1
ATOM 1622 C C . PHE A 1 212 ? 27.239 -1.073 -23.746 1.00 83.88 212 PHE A C 1
ATOM 1624 O O . PHE A 1 212 ? 28.274 -0.446 -23.948 1.00 83.88 212 PHE A O 1
ATOM 1631 N N . LEU A 1 213 ? 26.861 -1.453 -22.519 1.00 83.56 213 LEU A N 1
ATOM 1632 C CA . LEU A 1 213 ? 27.638 -1.235 -21.295 1.00 83.56 213 LEU A CA 1
ATOM 1633 C C . LEU A 1 213 ? 28.327 -2.539 -20.910 1.00 83.56 213 LEU A C 1
ATOM 1635 O O . LEU A 1 213 ? 27.677 -3.581 -20.815 1.00 83.56 213 LEU A O 1
ATOM 1639 N N . ASN A 1 214 ? 29.636 -2.457 -20.680 1.00 82.12 214 ASN A N 1
ATOM 1640 C CA . ASN A 1 214 ? 30.460 -3.604 -20.303 1.00 82.12 214 ASN A CA 1
ATOM 1641 C C . ASN A 1 214 ? 30.463 -3.849 -18.788 1.00 82.12 214 ASN A C 1
ATOM 1643 O O . ASN A 1 214 ? 30.646 -4.988 -18.361 1.00 82.12 214 ASN A O 1
ATOM 1647 N N . ASP A 1 215 ? 30.274 -2.801 -17.980 1.00 85.00 215 ASP A N 1
ATOM 1648 C CA . ASP A 1 215 ? 30.177 -2.940 -16.529 1.00 85.00 215 ASP A CA 1
ATOM 1649 C C . ASP A 1 215 ? 28.799 -3.480 -16.124 1.00 85.00 215 ASP A C 1
ATOM 1651 O O . ASP A 1 215 ? 27.751 -2.993 -16.557 1.00 85.00 215 ASP A O 1
ATOM 1655 N N . GLN A 1 216 ? 28.797 -4.520 -15.289 1.00 80.81 216 GLN A N 1
ATOM 1656 C CA . GLN A 1 216 ? 27.574 -5.222 -14.908 1.00 80.81 216 GLN A CA 1
ATOM 1657 C C . GLN A 1 216 ? 26.680 -4.382 -13.984 1.00 80.81 216 GLN A C 1
ATOM 1659 O O . GLN A 1 216 ? 25.455 -4.504 -14.059 1.00 80.81 216 GLN A O 1
ATOM 1664 N N . ALA A 1 217 ? 27.262 -3.546 -13.121 1.00 82.50 217 ALA A N 1
ATOM 1665 C CA . ALA A 1 217 ? 26.504 -2.701 -12.205 1.00 82.50 217 ALA A CA 1
ATOM 1666 C C . ALA A 1 217 ? 25.889 -1.508 -12.947 1.00 82.50 217 ALA A C 1
ATOM 1668 O O . ALA A 1 217 ? 24.694 -1.251 -12.796 1.00 82.50 217 ALA A O 1
ATOM 1669 N N . GLU A 1 218 ? 26.661 -0.840 -13.807 1.00 84.81 218 GLU A N 1
ATOM 1670 C CA . GLU A 1 218 ? 26.170 0.238 -14.675 1.00 84.81 218 GLU A CA 1
ATOM 1671 C C . GLU A 1 218 ? 25.062 -0.264 -15.599 1.00 84.81 218 GLU A C 1
ATOM 1673 O O . GLU A 1 218 ? 24.007 0.361 -15.694 1.00 84.81 218 GLU A O 1
ATOM 1678 N N . ARG A 1 219 ? 25.241 -1.447 -16.199 1.00 87.06 219 ARG A N 1
ATOM 1679 C CA . ARG A 1 219 ? 24.199 -2.099 -16.995 1.00 87.06 219 ARG A CA 1
ATOM 1680 C C . ARG A 1 219 ? 22.930 -2.354 -16.191 1.00 87.06 219 ARG A C 1
ATOM 1682 O O . ARG A 1 219 ? 21.832 -2.119 -16.694 1.00 87.06 219 ARG A O 1
ATOM 1689 N N . HIS A 1 220 ? 23.062 -2.886 -14.978 1.00 85.50 220 HIS A N 1
ATOM 1690 C CA . HIS A 1 220 ? 21.909 -3.184 -14.135 1.00 85.50 220 HIS A CA 1
ATOM 1691 C C . HIS A 1 220 ? 21.122 -1.908 -13.816 1.00 85.50 220 HIS A C 1
ATOM 1693 O O . HIS A 1 220 ? 19.892 -1.918 -13.880 1.00 85.50 220 HIS A O 1
ATOM 1699 N N . LEU A 1 221 ? 21.824 -0.816 -13.507 1.00 89.19 221 LEU A N 1
ATOM 1700 C CA . LEU A 1 221 ? 21.217 0.488 -13.253 1.00 89.19 221 LEU A CA 1
ATOM 1701 C C . LEU A 1 221 ? 20.569 1.074 -14.513 1.00 89.19 221 LEU A C 1
ATOM 1703 O O . LEU A 1 221 ? 19.418 1.495 -14.434 1.00 89.19 221 LEU A O 1
ATOM 1707 N N . ASP A 1 222 ? 21.248 1.037 -15.662 1.00 88.19 222 ASP A N 1
ATOM 1708 C CA . ASP A 1 222 ? 20.700 1.501 -16.944 1.00 88.19 222 ASP A CA 1
ATOM 1709 C C . ASP A 1 222 ? 19.420 0.745 -17.316 1.00 88.19 222 ASP A C 1
ATOM 1711 O O . ASP A 1 222 ? 18.394 1.360 -17.615 1.00 88.19 222 ASP A O 1
ATOM 1715 N N . THR A 1 223 ? 19.447 -0.584 -17.172 1.00 87.50 223 THR A N 1
ATOM 1716 C CA . THR A 1 223 ? 18.306 -1.446 -17.490 1.00 87.50 223 THR A CA 1
ATOM 1717 C C . THR A 1 223 ? 17.090 -1.100 -16.639 1.00 87.50 223 THR A C 1
ATOM 1719 O O . THR A 1 223 ? 16.006 -0.857 -17.166 1.00 87.50 223 THR A O 1
ATOM 1722 N N . HIS A 1 224 ? 17.265 -1.027 -15.318 1.00 90.81 224 HIS A N 1
ATOM 1723 C CA . HIS A 1 224 ? 16.150 -0.745 -14.414 1.00 90.81 224 HIS A CA 1
ATOM 1724 C C . HIS A 1 224 ? 15.652 0.692 -14.534 1.00 90.81 224 HIS A C 1
ATOM 1726 O O . HIS A 1 224 ? 14.450 0.915 -14.447 1.00 90.81 224 HIS A O 1
ATOM 1732 N N . PHE A 1 225 ? 16.545 1.658 -14.756 1.00 92.38 225 PHE A N 1
ATOM 1733 C CA . PHE A 1 225 ? 16.154 3.049 -14.951 1.00 92.38 225 PHE A CA 1
ATOM 1734 C C . PHE A 1 225 ? 15.255 3.208 -16.182 1.00 92.38 225 PHE A C 1
ATOM 1736 O O . PHE A 1 225 ? 14.170 3.778 -16.072 1.00 92.38 225 PHE A O 1
ATOM 1743 N N . ARG A 1 226 ? 15.670 2.669 -17.336 1.00 89.94 226 ARG A N 1
ATOM 1744 C CA . ARG A 1 226 ? 14.917 2.793 -18.595 1.00 89.94 226 ARG A CA 1
ATOM 1745 C C . ARG A 1 226 ? 13.583 2.050 -18.544 1.00 89.94 226 ARG A C 1
ATOM 1747 O O . ARG A 1 226 ? 12.572 2.614 -18.949 1.00 89.94 226 ARG A O 1
ATOM 1754 N N . LEU A 1 227 ? 13.559 0.837 -17.984 1.00 91.12 227 LEU A N 1
ATOM 1755 C CA . LEU A 1 227 ? 12.317 0.072 -17.826 1.00 91.12 227 LEU A CA 1
ATOM 1756 C C . LEU A 1 227 ? 11.348 0.749 -16.851 1.00 91.12 227 LEU A C 1
ATOM 1758 O O . LEU A 1 227 ? 10.187 0.934 -17.191 1.00 91.12 227 LEU A O 1
ATOM 1762 N N . LEU A 1 228 ? 11.823 1.201 -15.684 1.00 91.50 228 LEU A N 1
ATOM 1763 C CA . LEU A 1 228 ? 10.968 1.891 -14.712 1.00 91.50 228 LEU A CA 1
ATOM 1764 C C . LEU A 1 228 ? 10.397 3.192 -15.284 1.00 91.50 228 LEU A C 1
ATOM 1766 O O . LEU A 1 228 ? 9.235 3.521 -15.056 1.00 91.50 228 LEU A O 1
ATOM 1770 N N . ARG A 1 229 ? 11.212 3.946 -16.026 1.00 91.62 229 ARG A N 1
ATOM 1771 C CA . ARG A 1 229 ? 10.766 5.171 -16.689 1.00 91.62 229 ARG A CA 1
ATOM 1772 C C . ARG A 1 229 ? 9.671 4.873 -17.716 1.00 91.62 229 ARG A C 1
ATOM 1774 O O . ARG A 1 229 ? 8.658 5.570 -17.720 1.00 91.62 229 ARG A O 1
ATOM 1781 N N . HIS A 1 230 ? 9.844 3.828 -18.525 1.00 90.50 230 HIS A N 1
ATOM 1782 C CA . HIS A 1 230 ? 8.823 3.368 -19.465 1.00 90.50 230 HIS A CA 1
ATOM 1783 C C . HIS A 1 230 ? 7.548 2.895 -18.747 1.00 90.50 230 HIS A C 1
ATOM 1785 O O . HIS A 1 230 ? 6.454 3.262 -19.156 1.00 90.50 230 HIS A O 1
ATOM 1791 N N . ASP A 1 231 ? 7.653 2.157 -17.642 1.00 90.25 231 ASP A N 1
ATOM 1792 C CA . ASP A 1 231 ? 6.478 1.692 -16.891 1.00 90.25 231 ASP A CA 1
ATOM 1793 C C . ASP A 1 231 ? 5.656 2.853 -16.307 1.00 90.25 231 ASP A C 1
ATOM 1795 O O . ASP A 1 231 ? 4.432 2.774 -16.229 1.00 90.25 231 ASP A O 1
ATOM 1799 N N . ILE A 1 232 ? 6.314 3.946 -15.906 1.00 90.00 232 ILE A N 1
ATOM 1800 C CA . ILE A 1 232 ? 5.639 5.127 -15.348 1.00 90.00 232 ILE A CA 1
ATOM 1801 C C . ILE A 1 232 ? 5.027 6.000 -16.452 1.00 90.00 232 ILE A C 1
ATOM 1803 O O . ILE A 1 232 ? 3.916 6.505 -16.286 1.00 90.00 232 ILE A O 1
ATOM 1807 N N . PHE A 1 233 ? 5.753 6.232 -17.550 1.00 89.62 233 PHE A N 1
ATOM 1808 C CA . PHE A 1 233 ? 5.390 7.253 -18.541 1.00 89.62 233 PHE A CA 1
ATOM 1809 C C . PHE A 1 233 ? 4.963 6.708 -19.907 1.00 89.62 233 PHE A C 1
ATOM 1811 O O . PHE A 1 233 ? 4.450 7.483 -20.714 1.00 89.62 233 PHE A O 1
ATOM 1818 N N . GLY A 1 234 ? 5.124 5.413 -20.175 1.00 86.38 234 GLY A N 1
ATOM 1819 C CA . GLY A 1 234 ? 4.817 4.792 -21.466 1.00 86.38 234 GLY A CA 1
ATOM 1820 C C . GLY A 1 234 ? 3.347 4.944 -21.849 1.00 86.38 234 GLY A C 1
ATOM 1821 O O . GLY A 1 234 ? 3.042 5.428 -22.934 1.00 86.38 234 GLY A O 1
ATOM 1822 N N . GLU A 1 235 ? 2.421 4.662 -20.925 1.00 85.81 235 GLU A N 1
ATOM 1823 C CA . GLU A 1 235 ? 0.982 4.856 -21.173 1.00 85.81 235 GLU A CA 1
ATOM 1824 C C . GLU A 1 235 ? 0.615 6.329 -21.406 1.00 85.81 235 GLU A C 1
ATOM 1826 O O . GLU A 1 235 ? -0.226 6.643 -22.251 1.00 85.81 235 GLU A O 1
ATOM 1831 N N . LEU A 1 236 ? 1.255 7.247 -20.673 1.00 84.88 236 LEU A N 1
ATOM 1832 C CA . LEU A 1 236 ? 1.037 8.685 -20.831 1.00 84.88 236 LEU A CA 1
ATOM 1833 C C . LEU A 1 236 ? 1.525 9.168 -22.201 1.00 84.88 236 LEU A C 1
ATOM 1835 O O . LEU A 1 236 ? 0.836 9.957 -22.854 1.00 84.88 236 LEU A O 1
ATOM 1839 N N . LYS A 1 237 ? 2.694 8.690 -22.636 1.00 84.56 237 LYS A N 1
ATOM 1840 C CA . LYS A 1 237 ? 3.254 8.970 -23.958 1.00 84.56 237 LYS A CA 1
ATOM 1841 C C . LYS A 1 237 ? 2.311 8.463 -25.050 1.00 84.56 237 LYS A C 1
ATOM 1843 O O . LYS A 1 237 ? 1.859 9.267 -25.860 1.00 84.56 237 LYS A O 1
ATOM 1848 N N . ASP A 1 238 ? 1.903 7.197 -24.983 1.00 83.25 238 ASP A N 1
ATOM 1849 C CA . ASP A 1 238 ? 0.956 6.578 -25.918 1.00 83.25 238 ASP A CA 1
ATOM 1850 C C . ASP A 1 238 ? -0.376 7.341 -26.008 1.00 83.25 238 ASP A C 1
ATOM 1852 O O . ASP A 1 238 ? -0.913 7.569 -27.097 1.00 83.25 238 ASP A O 1
ATOM 1856 N N . ALA A 1 239 ? -0.939 7.740 -24.864 1.00 84.12 239 ALA A N 1
ATOM 1857 C CA . ALA A 1 239 ? -2.191 8.490 -24.815 1.00 84.12 239 ALA A CA 1
ATOM 1858 C C . ALA A 1 239 ? -2.042 9.889 -25.428 1.00 84.12 239 ALA A C 1
ATOM 1860 O O . ALA A 1 239 ? -2.935 10.356 -26.139 1.00 84.12 239 ALA A O 1
ATOM 1861 N N . THR A 1 240 ? -0.907 10.544 -25.179 1.00 80.69 240 THR A N 1
ATOM 1862 C CA . THR A 1 240 ? -0.620 11.883 -25.699 1.00 80.69 240 THR A CA 1
ATOM 1863 C C . THR A 1 240 ? -0.343 11.840 -27.198 1.00 80.69 240 THR A C 1
ATOM 1865 O O . THR A 1 240 ? -0.883 12.667 -27.923 1.00 80.69 240 THR A O 1
ATOM 1868 N N . GLU A 1 241 ? 0.391 10.846 -27.699 1.00 75.50 241 GLU A N 1
ATOM 1869 C CA . GLU A 1 241 ? 0.575 10.621 -29.138 1.00 75.50 241 GLU A CA 1
ATOM 1870 C C . GLU A 1 241 ? -0.767 10.433 -29.853 1.00 75.50 241 GLU A C 1
ATOM 1872 O O . GLU A 1 241 ? -1.038 11.086 -30.863 1.00 75.50 241 GLU A O 1
ATOM 1877 N N . ARG A 1 242 ? -1.659 9.606 -29.292 1.00 72.12 242 ARG A N 1
ATOM 1878 C CA . ARG A 1 242 ? -3.001 9.376 -29.857 1.00 72.12 242 ARG A CA 1
ATOM 1879 C C . ARG A 1 242 ? -3.894 10.619 -29.786 1.00 72.12 242 ARG A C 1
ATOM 1881 O O . ARG A 1 242 ? -4.676 10.844 -30.707 1.00 72.12 242 ARG A O 1
ATOM 1888 N N . GLY A 1 243 ? -3.790 11.413 -28.718 1.00 65.19 243 GLY A N 1
ATOM 1889 C CA . GLY A 1 243 ? -4.594 12.623 -28.507 1.00 65.19 243 GLY A CA 1
ATOM 1890 C C . GLY A 1 243 ? -4.097 13.858 -29.267 1.00 65.19 243 GLY A C 1
ATOM 1891 O O . GLY A 1 243 ? -4.904 14.677 -29.694 1.00 65.19 243 GLY A O 1
ATOM 1892 N N . VAL A 1 244 ? -2.785 13.992 -29.470 1.00 57.72 244 VAL A N 1
ATOM 1893 C CA . VAL A 1 244 ? -2.157 15.128 -30.171 1.00 57.72 244 VAL A CA 1
ATOM 1894 C C . VAL A 1 244 ? -2.161 14.928 -31.693 1.00 57.72 244 VAL A C 1
ATOM 1896 O O . VAL A 1 244 ? -2.145 15.912 -32.431 1.00 57.72 244 VAL A O 1
ATOM 1899 N N . LEU A 1 245 ? -2.253 13.686 -32.187 1.00 53.06 245 LEU A N 1
ATOM 1900 C CA . LEU A 1 245 ? -2.298 13.382 -33.626 1.00 53.06 245 LEU A CA 1
ATOM 1901 C C . LEU A 1 245 ? -3.712 13.248 -34.224 1.00 53.06 245 LEU A C 1
ATOM 1903 O O . LEU A 1 245 ? -3.829 13.068 -35.435 1.00 53.06 245 LEU A O 1
ATOM 1907 N N . TYR A 1 246 ? -4.780 13.414 -33.435 1.00 47.69 246 TYR A N 1
ATOM 1908 C CA . TYR A 1 246 ? -6.145 13.603 -33.952 1.00 47.69 246 TYR A CA 1
ATOM 1909 C C . TYR A 1 246 ? -6.675 15.004 -33.613 1.00 47.69 246 TYR A C 1
ATOM 1911 O O . TYR A 1 246 ? -7.406 15.175 -32.636 1.00 47.69 246 TYR A O 1
ATOM 1919 N N . PRO A 1 247 ? -6.373 16.031 -34.427 1.00 47.75 247 PRO A N 1
ATOM 1920 C CA . PRO A 1 247 ? -7.074 17.300 -34.353 1.00 47.75 247 PRO A CA 1
ATOM 1921 C C . PRO A 1 247 ? -8.414 17.162 -35.088 1.00 47.75 247 PRO A C 1
ATOM 1923 O O . PRO A 1 247 ? -8.594 17.728 -36.160 1.00 47.75 247 PRO A O 1
ATOM 1926 N N . ASP A 1 248 ? -9.359 16.403 -34.530 1.00 50.31 248 ASP A N 1
ATOM 1927 C CA . ASP A 1 248 ? -10.769 16.500 -34.932 1.00 50.31 248 ASP A CA 1
ATOM 1928 C C . ASP A 1 248 ? -11.559 17.204 -33.826 1.00 50.31 248 ASP A C 1
ATOM 1930 O O . ASP A 1 248 ? -12.457 16.663 -33.185 1.00 50.31 248 ASP A O 1
ATOM 1934 N N . TRP A 1 249 ? -11.162 18.451 -33.560 1.00 39.19 249 TRP A N 1
ATOM 1935 C CA . TRP A 1 249 ? -12.059 19.412 -32.938 1.00 39.19 249 TRP A CA 1
ATOM 1936 C C . TRP A 1 249 ? -12.800 20.095 -34.081 1.00 39.19 249 TRP A C 1
ATOM 1938 O O . TRP A 1 249 ? -12.233 20.925 -34.796 1.00 39.19 249 TRP A O 1
ATOM 1948 N N . GLY A 1 250 ? -14.047 19.671 -34.289 1.00 38.47 250 GLY A N 1
ATOM 1949 C CA . GLY A 1 250 ? -14.907 20.132 -35.370 1.00 38.47 250 GLY A CA 1
ATOM 1950 C C . GLY A 1 250 ? -14.831 21.643 -35.558 1.00 38.47 250 GLY A C 1
ATOM 1951 O O . GLY A 1 250 ? -14.980 22.413 -34.611 1.00 38.47 250 GLY A O 1
ATOM 1952 N N . SER A 1 251 ? -14.580 22.055 -36.798 1.00 36.91 251 SER A N 1
ATOM 1953 C CA . SER A 1 251 ? -14.520 23.457 -37.186 1.00 36.91 251 SER A CA 1
ATOM 1954 C C . SER A 1 251 ? -15.850 24.151 -36.873 1.00 36.91 251 SER A C 1
ATOM 1956 O O . SER A 1 251 ? -16.861 23.818 -37.499 1.00 36.91 251 SER A O 1
ATOM 1958 N N . PRO A 1 252 ? -15.892 25.166 -35.992 1.00 35.03 252 PRO A N 1
ATOM 1959 C CA . PRO A 1 252 ? -16.990 26.105 -35.979 1.00 35.03 252 PRO A CA 1
ATOM 1960 C C . PRO A 1 252 ? -16.672 27.150 -37.045 1.00 35.03 252 PRO A C 1
ATOM 1962 O O . PRO A 1 252 ? -15.790 27.996 -36.902 1.00 35.03 252 PRO A O 1
ATOM 1965 N N . THR A 1 253 ? -17.395 27.074 -38.153 1.00 46.94 253 THR A N 1
ATOM 1966 C CA . THR A 1 253 ? -17.550 28.185 -39.086 1.00 46.94 253 THR A CA 1
ATOM 1967 C C . THR A 1 253 ? -17.992 29.444 -38.331 1.00 46.94 253 THR A C 1
ATOM 1969 O O . THR A 1 253 ? -19.130 29.476 -37.870 1.00 46.94 253 THR A O 1
ATOM 1972 N N . ALA A 1 254 ? -17.152 30.481 -38.237 1.00 34.69 254 ALA A N 1
ATOM 1973 C CA . ALA A 1 254 ? -17.604 31.860 -38.015 1.00 34.69 254 ALA A CA 1
ATOM 1974 C C . ALA A 1 254 ? -16.501 32.902 -38.297 1.00 34.69 254 ALA A C 1
ATOM 1976 O O . ALA A 1 254 ? -15.583 33.107 -37.514 1.00 34.69 254 ALA A O 1
ATOM 1977 N N . THR A 1 255 ? -16.651 33.553 -39.453 1.00 37.34 255 THR A N 1
ATOM 1978 C CA . THR A 1 255 ? -16.550 35.007 -39.689 1.00 37.34 255 THR A CA 1
ATOM 1979 C C . THR A 1 255 ? -15.386 35.818 -39.101 1.00 37.34 255 THR A C 1
ATOM 1981 O O . THR A 1 255 ? -15.351 36.157 -37.926 1.00 37.34 255 THR A O 1
ATOM 1984 N N . SER A 1 256 ? -14.540 36.273 -40.032 1.00 42.25 256 SER A N 1
ATOM 1985 C CA . SER A 1 256 ? -13.866 37.580 -40.097 1.00 42.25 256 SER A CA 1
ATOM 1986 C C . SER A 1 256 ? -14.422 38.662 -39.157 1.00 42.25 256 SER A C 1
ATOM 1988 O O . SER A 1 256 ? -15.318 39.404 -39.556 1.00 42.25 256 SER A O 1
ATOM 1990 N N . SER A 1 257 ? -13.819 38.809 -37.980 1.00 42.41 257 SER A N 1
ATOM 1991 C CA . SER A 1 257 ? -13.593 40.085 -37.281 1.00 42.41 257 SER A CA 1
ATOM 1992 C C . SER A 1 257 ? -13.099 39.772 -35.872 1.00 42.41 257 SER A C 1
ATOM 1994 O O . SER A 1 257 ? -13.919 39.429 -35.036 1.00 42.41 257 SER A O 1
ATOM 1996 N N . ASP A 1 258 ? -11.783 39.800 -35.648 1.00 36.72 258 ASP A N 1
ATOM 1997 C CA . ASP A 1 258 ? -11.144 40.185 -34.368 1.00 36.72 258 ASP A CA 1
ATOM 1998 C C . ASP A 1 258 ? -9.638 39.895 -34.413 1.00 36.72 258 ASP A C 1
ATOM 2000 O O . ASP A 1 258 ? -9.066 39.128 -33.641 1.00 36.72 258 ASP A O 1
ATOM 2004 N N . GLN A 1 259 ? -8.963 40.538 -35.365 1.00 38.50 259 GLN A N 1
ATOM 2005 C CA . GLN A 1 259 ? -7.515 40.446 -35.540 1.00 38.50 259 GLN A CA 1
ATOM 2006 C C . GLN A 1 259 ? -6.804 41.675 -34.951 1.00 38.50 259 GLN A C 1
ATOM 2008 O O . GLN A 1 259 ? -5.994 42.300 -35.633 1.00 38.50 259 GLN A O 1
ATOM 2013 N N . GLN A 1 260 ? -7.124 42.078 -33.711 1.00 42.31 260 GLN A N 1
ATOM 2014 C CA . GLN A 1 260 ? -6.561 43.333 -33.190 1.00 42.31 260 GLN A CA 1
ATOM 2015 C C . GLN A 1 260 ? -6.266 43.451 -31.687 1.00 42.31 260 GLN A C 1
ATOM 2017 O O . GLN A 1 260 ? -6.242 44.573 -31.194 1.00 42.31 260 GLN A O 1
ATOM 2022 N N . LEU A 1 261 ? -5.975 42.371 -30.947 1.00 39.88 261 LEU A N 1
ATOM 2023 C CA . LEU A 1 261 ? -5.689 42.508 -29.501 1.00 39.88 261 LEU A CA 1
ATOM 2024 C C . LEU A 1 261 ? -4.534 41.671 -28.914 1.00 39.88 261 LEU A C 1
ATOM 2026 O O . LEU A 1 261 ? -4.571 41.365 -27.731 1.00 39.88 261 LEU A O 1
ATOM 2030 N N . TRP A 1 262 ? -3.462 41.371 -29.661 1.00 28.84 262 TRP A N 1
ATOM 2031 C CA . TRP A 1 262 ? -2.248 40.782 -29.047 1.00 28.84 262 TRP A CA 1
ATOM 2032 C C . TRP A 1 262 ? -0.926 41.395 -29.524 1.00 28.84 262 TRP A C 1
ATOM 2034 O O . TRP A 1 262 ? 0.035 40.697 -29.832 1.00 28.84 262 TRP A O 1
ATOM 2044 N N . THR A 1 263 ? -0.848 42.724 -29.525 1.00 38.06 263 THR A N 1
ATOM 2045 C CA . THR A 1 263 ? 0.438 43.414 -29.347 1.00 38.06 263 THR A CA 1
ATOM 2046 C C . THR A 1 263 ? 0.438 44.101 -27.991 1.00 38.06 263 THR A C 1
ATOM 2048 O O . THR A 1 263 ? -0.424 44.946 -27.758 1.00 38.06 263 THR A O 1
ATOM 2051 N N . LEU A 1 264 ? 1.462 43.778 -27.189 1.00 35.28 264 LEU A N 1
ATOM 2052 C CA . LEU A 1 264 ? 1.885 44.354 -25.901 1.00 35.28 264 LEU A CA 1
ATOM 2053 C C . LEU A 1 264 ? 1.487 43.566 -24.638 1.00 35.28 264 LEU A C 1
ATOM 2055 O O . LEU A 1 264 ? 0.515 43.906 -23.969 1.00 35.28 264 LEU A O 1
ATOM 2059 N N . ALA A 1 265 ? 2.325 42.588 -24.277 1.00 35.69 265 ALA A N 1
ATOM 2060 C CA . ALA A 1 265 ? 2.918 42.426 -22.941 1.00 35.69 265 ALA A CA 1
ATOM 2061 C C . ALA A 1 265 ? 4.100 41.451 -23.029 1.00 35.69 265 ALA A C 1
ATOM 2063 O O . ALA A 1 265 ? 3.901 40.356 -23.600 1.00 35.69 265 ALA A O 1
#